Protein AF-A0A382UPD3-F1 (afdb_monomer_lite)

Foldseek 3Di:
DVVVVVVCVVPDDCVPDVLVLVVVLVVLVVCCVDDDDPVVLLVSLQSSLVSCVLVLVLVSSLVSLVVSLVCCVVVVPDDDVVVVLVSLQSNLSSLVSVQLVPQPDPNVQLDPPQALDPRPDRGPSLVSSLVSLVVNCVVVVPPLSSLVSNQSSCSSRSNPPPPRDPSSGDDVVVVDDPDPPDDDDDCCVVVVNPDDDSDDDDDWDPPPPPPHID

Sequence (214 aa):
MATYLAGIARTADPVENVYMNRARARGISSLLERKLAPQQEMQLRVKIATELLQGGMAQEAIAHLEYVIAEIKRQKVPVKESYFRNLRDLLGIAYLRVGGENSGVPPHDWVFPMGPGEATSLPAGPRKAIELYESNLKGAPDELATRWLLNIAYMALGEYPDKVPAVWRIPPTAFASEYAVGRFVDVAAAAGVDAVGHAGGSVVDDFDGDGLLD

pLDDT: mean 89.06, std 9.82, range [54.06, 98.62]

Radius of gyration: 20.58 Å; chains: 1; bounding box: 39×53×61 Å

Structure (mmCIF, N/CA/C/O backbone):
data_AF-A0A382UPD3-F1
#
_entry.id   AF-A0A382UPD3-F1
#
loop_
_atom_site.group_PDB
_atom_site.id
_atom_site.type_symbol
_atom_site.label_atom_id
_atom_site.label_alt_id
_atom_site.label_comp_id
_atom_site.label_asym_id
_atom_site.label_entity_id
_atom_site.label_seq_id
_atom_site.pdbx_PDB_ins_code
_atom_site.Cartn_x
_atom_site.Cartn_y
_atom_site.Cartn_z
_atom_site.occupancy
_atom_site.B_iso_or_equiv
_atom_site.auth_seq_id
_atom_site.auth_comp_id
_atom_site.auth_asym_id
_atom_site.auth_atom_id
_atom_site.pdbx_PDB_model_num
ATOM 1 N N . MET A 1 1 ? 2.151 30.031 -17.228 1.00 68.44 1 MET A N 1
ATOM 2 C CA . MET A 1 1 ? 1.496 28.848 -16.625 1.00 68.44 1 MET A CA 1
ATOM 3 C C . MET A 1 1 ? 2.039 28.529 -15.227 1.00 68.44 1 MET A C 1
ATOM 5 O O . MET A 1 1 ? 1.270 28.599 -14.279 1.00 68.44 1 MET A O 1
ATOM 9 N N . ALA A 1 2 ? 3.343 28.269 -15.052 1.00 74.06 2 ALA A N 1
ATOM 10 C CA . ALA A 1 2 ? 3.927 27.871 -13.758 1.00 74.06 2 ALA A CA 1
ATOM 11 C C . ALA A 1 2 ? 3.607 28.815 -12.574 1.00 74.06 2 ALA A C 1
ATOM 13 O O . ALA A 1 2 ? 3.170 28.359 -11.522 1.00 74.06 2 ALA A O 1
ATOM 14 N N . THR A 1 3 ? 3.730 30.136 -12.748 1.00 83.00 3 THR A N 1
ATOM 15 C CA . THR A 1 3 ? 3.410 31.126 -11.697 1.00 83.00 3 THR A CA 1
ATOM 16 C C . THR A 1 3 ? 1.937 31.109 -11.281 1.00 83.00 3 THR A C 1
ATOM 18 O O . THR A 1 3 ? 1.627 31.299 -10.107 1.00 83.00 3 THR A O 1
ATOM 21 N N . TYR A 1 4 ? 1.030 30.860 -12.230 1.00 81.44 4 TYR A N 1
ATOM 22 C CA . TYR A 1 4 ? -0.407 30.757 -11.970 1.00 81.44 4 TYR A CA 1
ATOM 23 C C . TYR A 1 4 ? -0.726 29.497 -11.156 1.00 81.44 4 TYR A C 1
ATOM 25 O O . TYR A 1 4 ? -1.374 29.589 -10.116 1.00 81.44 4 TYR A O 1
ATOM 33 N N . LEU A 1 5 ? -0.179 28.346 -11.564 1.00 79.44 5 LEU A N 1
ATOM 34 C CA . LEU A 1 5 ? -0.330 27.082 -10.838 1.00 79.44 5 LEU A CA 1
ATOM 35 C C . LEU A 1 5 ? 0.269 27.155 -9.426 1.00 79.44 5 LEU A C 1
ATOM 37 O O . LEU A 1 5 ? -0.364 26.721 -8.467 1.00 79.44 5 LEU A O 1
ATOM 41 N N . ALA A 1 6 ? 1.438 27.783 -9.268 1.00 80.44 6 ALA A N 1
ATOM 42 C CA . ALA A 1 6 ? 2.034 28.033 -7.956 1.00 80.44 6 ALA A CA 1
ATOM 43 C C . ALA A 1 6 ? 1.173 28.975 -7.091 1.00 80.44 6 ALA A C 1
ATOM 45 O O . ALA A 1 6 ? 1.126 28.831 -5.870 1.00 80.44 6 ALA A O 1
ATOM 46 N N . GLY A 1 7 ? 0.481 29.936 -7.711 1.00 85.38 7 GLY A N 1
ATOM 47 C CA . GLY A 1 7 ? -0.515 30.780 -7.054 1.00 85.38 7 GLY A CA 1
ATOM 48 C C . GLY A 1 7 ? -1.669 29.961 -6.482 1.00 85.38 7 GLY A C 1
ATOM 49 O O . GLY A 1 7 ? -1.905 30.028 -5.279 1.00 85.38 7 GLY A O 1
ATOM 50 N N . ILE A 1 8 ? -2.308 29.135 -7.319 1.00 84.19 8 ILE A N 1
ATOM 51 C CA . ILE A 1 8 ? -3.402 28.239 -6.911 1.00 84.19 8 ILE A CA 1
ATOM 52 C C . ILE A 1 8 ? -2.953 27.304 -5.786 1.00 84.19 8 ILE A C 1
ATOM 54 O O . ILE A 1 8 ? -3.643 27.179 -4.779 1.00 84.19 8 ILE A O 1
ATOM 58 N N . ALA A 1 9 ? -1.781 26.678 -5.925 1.00 80.94 9 ALA A N 1
ATOM 59 C CA . ALA A 1 9 ? -1.273 25.726 -4.940 1.00 80.94 9 ALA A CA 1
ATOM 60 C C . ALA A 1 9 ? -1.081 26.348 -3.544 1.00 80.94 9 ALA A C 1
ATOM 62 O O . ALA A 1 9 ? -1.268 25.664 -2.541 1.00 80.94 9 ALA A O 1
ATOM 63 N N . ARG A 1 10 ? -0.733 27.641 -3.461 1.00 83.00 10 ARG A N 1
ATOM 64 C CA . ARG A 1 10 ? -0.548 28.350 -2.182 1.00 83.00 10 ARG A CA 1
ATOM 65 C C . ARG A 1 10 ? -1.854 28.743 -1.499 1.00 83.00 10 ARG A C 1
ATOM 67 O O . ARG A 1 10 ? -1.864 28.858 -0.278 1.00 83.00 10 ARG A O 1
ATOM 74 N N . THR A 1 11 ? -2.915 28.995 -2.262 1.00 88.12 11 THR A N 1
ATOM 75 C CA . THR A 1 11 ? -4.201 29.481 -1.732 1.00 88.12 11 THR A CA 1
ATOM 76 C C . THR A 1 11 ? -5.272 28.398 -1.654 1.00 88.12 11 THR A C 1
ATOM 78 O O . THR A 1 11 ? -6.387 28.690 -1.237 1.00 88.12 11 THR A O 1
ATOM 81 N N . ALA A 1 12 ? -4.967 27.174 -2.086 1.00 88.56 12 ALA A N 1
ATOM 82 C CA . ALA A 1 12 ? -5.906 26.065 -2.051 1.00 88.56 12 ALA A CA 1
ATOM 83 C C . ALA A 1 12 ? -6.296 25.703 -0.606 1.00 88.56 12 ALA A C 1
ATOM 85 O O . ALA A 1 12 ? -5.442 25.611 0.280 1.00 88.56 12 ALA A O 1
ATOM 86 N N . ASP A 1 13 ? -7.591 25.475 -0.389 1.00 89.06 13 ASP A N 1
ATOM 87 C CA . ASP A 1 13 ? -8.131 25.028 0.892 1.00 89.06 13 ASP A CA 1
ATOM 88 C C . ASP A 1 13 ? -8.062 23.492 0.973 1.00 89.06 13 ASP A C 1
ATOM 90 O O . ASP A 1 13 ? -8.642 22.819 0.119 1.00 89.06 13 ASP A O 1
ATOM 94 N N . PRO A 1 14 ? -7.396 22.894 1.977 1.00 87.88 14 PRO A N 1
ATOM 95 C CA . PRO A 1 14 ? -7.361 21.441 2.143 1.00 87.88 14 PRO A CA 1
ATOM 96 C C . PRO A 1 14 ? -8.728 20.804 2.436 1.00 87.88 14 PRO A C 1
ATOM 98 O O . PRO A 1 14 ? -8.867 19.586 2.293 1.00 87.88 14 PRO A O 1
ATOM 101 N N . VAL A 1 15 ? -9.733 21.575 2.857 1.00 87.25 15 VAL A N 1
ATOM 102 C CA . VAL A 1 15 ? -11.111 21.092 3.017 1.00 87.25 15 VAL A CA 1
ATOM 103 C C . VAL A 1 15 ? -11.738 20.806 1.653 1.00 87.25 15 VAL A C 1
ATOM 105 O O . VAL A 1 15 ? -12.337 19.744 1.482 1.00 87.25 15 VAL A O 1
ATOM 108 N N . GLU A 1 16 ? -11.553 21.707 0.687 1.00 88.88 16 GLU A N 1
ATOM 109 C CA . GLU A 1 16 ? -12.091 21.579 -0.673 1.00 88.88 16 GLU A CA 1
ATOM 110 C C . GLU A 1 16 ? -11.190 20.722 -1.575 1.00 88.88 16 GLU A C 1
ATOM 112 O O . GLU A 1 16 ? -11.668 19.888 -2.345 1.00 88.88 16 GLU A O 1
ATOM 117 N N . ASN A 1 17 ? -9.871 20.887 -1.462 1.00 88.31 17 ASN A N 1
ATOM 118 C CA . ASN A 1 17 ? -8.891 20.193 -2.284 1.00 88.31 17 ASN A CA 1
ATOM 119 C C . ASN A 1 17 ? -8.466 18.862 -1.649 1.00 88.31 17 ASN A C 1
ATOM 121 O O . ASN A 1 17 ? -7.586 18.796 -0.785 1.00 88.31 17 ASN A O 1
ATOM 125 N N . VAL A 1 18 ? -9.055 17.777 -2.152 1.00 88.00 18 VAL A N 1
ATOM 126 C CA . VAL A 1 18 ? -8.803 16.398 -1.703 1.00 88.00 18 VAL A CA 1
ATOM 127 C C . VAL A 1 18 ? -7.367 15.911 -1.923 1.00 88.00 18 VAL A C 1
ATOM 129 O O . VAL A 1 18 ? -6.968 14.939 -1.293 1.00 88.00 18 VAL A O 1
ATOM 132 N N . TYR A 1 19 ? -6.575 16.589 -2.759 1.00 87.62 19 TYR A N 1
ATOM 133 C CA . TYR A 1 19 ? -5.181 16.225 -3.039 1.00 87.62 19 TYR A CA 1
ATOM 134 C C . TYR A 1 19 ? -4.178 16.898 -2.094 1.00 87.62 19 TYR A C 1
ATOM 136 O O . TYR A 1 19 ? -2.980 16.626 -2.144 1.00 87.62 19 TYR A O 1
ATOM 144 N N . MET A 1 20 ? -4.633 17.761 -1.179 1.00 91.06 20 MET A N 1
ATOM 145 C CA . MET A 1 20 ? -3.776 18.345 -0.138 1.00 91.06 20 MET A CA 1
ATOM 146 C C . MET A 1 20 ? -3.582 17.384 1.043 1.00 91.06 20 MET A C 1
ATOM 148 O O . MET A 1 20 ? -3.673 17.782 2.207 1.00 91.06 20 MET A O 1
ATOM 152 N N . ASN A 1 21 ? -3.299 16.110 0.760 1.00 94.25 21 ASN A N 1
ATOM 153 C CA . ASN A 1 21 ? -3.373 15.008 1.722 1.00 94.25 21 ASN A CA 1
ATOM 154 C C . ASN A 1 21 ? -2.517 15.227 2.979 1.00 94.25 21 ASN A C 1
ATOM 156 O O . ASN A 1 21 ? -2.972 14.987 4.093 1.00 94.25 21 ASN A O 1
ATOM 160 N N . ARG A 1 22 ? -1.312 15.801 2.847 1.00 93.69 22 ARG A N 1
ATOM 161 C CA . ARG A 1 22 ? -0.461 16.145 4.006 1.00 93.69 22 ARG A CA 1
ATOM 162 C C . ARG A 1 22 ? -1.075 17.224 4.904 1.00 93.69 22 ARG A C 1
ATOM 164 O O . ARG A 1 22 ? -0.941 17.179 6.125 1.00 93.69 22 ARG A O 1
ATOM 171 N N . ALA A 1 23 ? -1.720 18.235 4.322 1.00 93.75 23 ALA A N 1
ATOM 172 C CA . ALA A 1 23 ? -2.399 19.278 5.090 1.00 93.75 23 ALA A CA 1
ATOM 173 C C . ALA A 1 23 ? -3.688 18.738 5.726 1.00 93.75 23 ALA A C 1
ATOM 175 O O . ALA A 1 23 ? -3.948 19.003 6.899 1.00 93.75 23 ALA A O 1
ATOM 176 N N . ARG A 1 24 ? -4.431 17.908 4.988 1.00 95.69 24 ARG A N 1
ATOM 177 C CA . ARG A 1 24 ? -5.626 17.206 5.467 1.00 95.69 24 ARG A CA 1
ATOM 178 C C . ARG A 1 24 ? -5.312 16.279 6.633 1.00 95.69 24 ARG A C 1
ATOM 180 O O . ARG A 1 24 ? -5.961 16.388 7.668 1.00 95.69 24 ARG A O 1
ATOM 187 N N . ALA A 1 25 ? -4.274 15.451 6.520 1.00 96.94 25 ALA A N 1
ATOM 188 C CA . ALA A 1 25 ? -3.796 14.595 7.601 1.00 96.94 25 ALA A CA 1
ATOM 189 C C . ALA A 1 25 ? -3.491 15.411 8.865 1.00 96.94 25 ALA A C 1
ATOM 191 O O . ALA A 1 25 ? -4.003 15.082 9.929 1.00 96.94 25 ALA A O 1
ATOM 192 N N . ARG A 1 26 ? -2.748 16.525 8.753 1.00 95.69 26 ARG A N 1
ATOM 193 C CA . ARG A 1 26 ? -2.473 17.424 9.893 1.00 95.69 26 ARG A CA 1
ATOM 194 C C . ARG A 1 26 ? -3.752 17.994 10.513 1.00 95.69 26 ARG A C 1
ATOM 196 O O . ARG A 1 26 ? -3.915 17.939 11.730 1.00 95.69 26 ARG A O 1
ATOM 203 N N . GLY A 1 27 ? -4.666 18.506 9.688 1.00 94.94 27 GLY A N 1
ATOM 204 C CA . GLY A 1 27 ? -5.940 19.059 10.150 1.00 94.94 27 GLY A CA 1
ATOM 205 C C . GLY A 1 27 ? -6.803 18.022 10.874 1.00 94.94 27 GLY A C 1
ATOM 206 O O . GLY A 1 27 ? -7.279 18.277 11.977 1.00 94.94 27 GLY A O 1
ATOM 207 N N . ILE A 1 28 ? -6.949 16.826 10.301 1.00 95.62 28 ILE A N 1
ATOM 208 C CA . ILE A 1 28 ? -7.714 15.723 10.897 1.00 95.62 28 ILE A CA 1
ATOM 209 C C . ILE A 1 28 ? -7.035 15.221 12.183 1.00 95.62 28 ILE A C 1
ATOM 211 O O . ILE A 1 28 ? -7.728 14.967 13.166 1.00 95.62 28 ILE A O 1
ATOM 215 N N . SER A 1 29 ? -5.700 15.142 12.222 1.00 96.88 29 SER A N 1
ATOM 216 C CA . SER A 1 29 ? -4.941 14.746 13.418 1.00 96.88 29 SER A CA 1
ATOM 217 C C . SER A 1 29 ? -5.168 15.673 14.610 1.00 96.88 29 SER A C 1
ATOM 219 O O . SER A 1 29 ? -5.246 15.175 15.729 1.00 96.88 29 SER A O 1
ATOM 221 N N . SER A 1 30 ? -5.375 16.980 14.399 1.00 95.94 30 SER A N 1
ATOM 222 C CA . SER A 1 30 ? -5.712 17.917 15.491 1.00 95.94 30 SER A CA 1
ATOM 223 C C . SER A 1 30 ? -6.989 17.528 16.253 1.00 95.94 30 SER A C 1
ATOM 225 O O . SER A 1 30 ? -7.156 17.847 17.428 1.00 95.94 30 SER A O 1
ATOM 227 N N . LEU A 1 31 ? -7.900 16.782 15.617 1.00 95.75 31 LEU A N 1
ATOM 228 C CA . LEU A 1 31 ? -9.136 16.338 16.256 1.00 95.75 31 LEU A CA 1
ATOM 229 C C . LEU A 1 31 ? -8.889 15.244 17.308 1.00 95.75 31 LEU A C 1
ATOM 231 O O . LEU A 1 31 ? -9.754 15.045 18.162 1.00 95.75 31 LEU A O 1
ATOM 235 N N . LEU A 1 32 ? -7.726 14.576 17.285 1.00 95.31 32 LEU A N 1
ATOM 236 C CA . LEU A 1 32 ? -7.319 13.598 18.302 1.00 95.31 32 LEU A CA 1
ATOM 237 C C . LEU A 1 32 ? -7.006 14.238 19.664 1.00 95.31 32 LEU A C 1
ATOM 239 O O . LEU A 1 32 ? -6.992 13.531 20.664 1.00 95.31 32 LEU A O 1
ATOM 243 N N . GLU A 1 33 ? -6.792 15.557 19.731 1.00 93.94 33 GLU A N 1
ATOM 244 C CA . GLU A 1 33 ? -6.584 16.282 20.998 1.00 93.94 33 GLU A CA 1
ATOM 245 C C . GLU A 1 33 ? -7.876 16.406 21.823 1.00 93.94 33 GLU A C 1
ATOM 247 O O . GLU A 1 33 ? -7.857 16.724 23.013 1.00 93.94 33 GLU A O 1
ATOM 252 N N . ARG A 1 34 ? -9.028 16.157 21.194 1.00 94.31 34 ARG A N 1
ATOM 253 C CA . ARG A 1 34 ? -10.337 16.200 21.846 1.00 94.31 34 ARG A CA 1
ATOM 254 C C . ARG A 1 34 ? -10.604 14.890 22.580 1.00 94.31 34 ARG A C 1
ATOM 256 O O . ARG A 1 34 ? -10.132 13.824 22.198 1.00 94.31 34 ARG A O 1
ATOM 263 N N . LYS A 1 35 ? -11.468 14.939 23.594 1.00 93.88 35 LYS A N 1
ATOM 264 C CA . LYS A 1 35 ? -11.994 13.722 24.221 1.00 93.88 35 LYS A CA 1
ATOM 265 C C . LYS A 1 35 ? -12.950 13.019 23.252 1.00 93.88 35 LYS A C 1
ATOM 267 O O . LYS A 1 35 ? -14.077 13.472 23.064 1.00 93.88 35 LYS A O 1
ATOM 272 N N . LEU A 1 36 ? -12.496 11.923 22.649 1.00 94.19 36 LEU A N 1
ATOM 273 C CA . LEU A 1 36 ? -13.263 11.110 21.704 1.00 94.19 36 LEU A CA 1
ATOM 274 C C . LEU A 1 36 ? -13.728 9.804 22.352 1.00 94.19 36 LEU A C 1
ATOM 276 O O . LEU A 1 36 ? -13.070 9.265 23.244 1.00 94.19 36 LEU A O 1
ATOM 280 N N . ALA A 1 37 ? -14.856 9.265 21.884 1.00 93.31 37 ALA A N 1
ATOM 281 C CA . ALA A 1 37 ? -15.181 7.871 22.166 1.00 93.31 37 ALA A CA 1
ATOM 282 C C . ALA A 1 37 ? -14.186 6.947 21.428 1.00 93.31 37 ALA A C 1
ATOM 284 O O . ALA A 1 37 ? -13.791 7.279 20.305 1.00 93.31 37 ALA A O 1
ATOM 285 N N . PRO A 1 38 ? -13.825 5.768 21.975 1.00 90.19 38 PRO A N 1
ATOM 286 C CA . PRO A 1 38 ? -12.828 4.881 21.362 1.00 90.19 38 PRO A CA 1
ATOM 287 C C . PRO A 1 38 ? -13.112 4.537 19.892 1.00 90.19 38 PRO A C 1
ATOM 289 O O . PRO A 1 38 ? -12.213 4.515 19.055 1.00 90.19 38 PRO A O 1
ATOM 292 N N . GLN A 1 39 ? -14.381 4.319 19.539 1.00 90.25 39 GLN A N 1
ATOM 293 C CA . GLN A 1 39 ? -14.793 4.028 18.165 1.00 90.25 39 GLN A CA 1
ATOM 294 C C . GLN A 1 39 ? -14.572 5.221 17.228 1.00 90.25 39 GLN A C 1
ATOM 296 O O . GLN A 1 39 ? -14.147 5.031 16.089 1.00 90.25 39 GLN A O 1
ATOM 301 N N . GLN A 1 40 ? -14.826 6.444 17.703 1.00 94.31 40 GLN A N 1
ATOM 302 C CA . GLN A 1 40 ? -14.595 7.666 16.930 1.00 94.31 40 GLN A CA 1
ATOM 303 C C . GLN A 1 40 ? -13.100 7.907 16.724 1.00 94.31 40 GLN A C 1
ATOM 305 O O . GLN A 1 40 ? -12.693 8.254 15.619 1.00 94.31 40 GLN A O 1
ATOM 310 N N . GLU A 1 41 ? -12.283 7.672 17.755 1.00 95.56 41 GLU A N 1
ATOM 311 C CA . GLU A 1 41 ? -10.828 7.760 17.644 1.00 95.56 41 GLU A CA 1
ATOM 312 C C . GLU A 1 41 ? -10.298 6.781 16.590 1.00 95.56 41 GLU A C 1
ATOM 314 O O . GLU A 1 41 ? -9.559 7.181 15.692 1.00 95.56 41 GLU A O 1
ATOM 319 N N . MET A 1 42 ? -10.721 5.513 16.637 1.00 94.94 42 MET A N 1
ATOM 320 C CA . MET A 1 42 ? -10.294 4.518 15.651 1.00 94.94 42 MET A CA 1
ATOM 321 C C . MET A 1 42 ? -10.700 4.906 14.225 1.00 94.94 42 MET A C 1
ATOM 323 O O . MET A 1 42 ? -9.873 4.847 13.318 1.00 94.94 42 MET A O 1
ATOM 327 N N . GLN A 1 43 ? -11.943 5.350 14.015 1.00 94.75 43 GLN A N 1
ATOM 328 C CA . GLN A 1 43 ? -12.401 5.818 12.701 1.00 94.75 43 GLN A CA 1
ATOM 329 C C . GLN A 1 43 ? -11.576 7.006 12.199 1.00 94.75 43 GLN A C 1
ATOM 331 O O . GLN A 1 43 ? -11.218 7.064 11.022 1.00 94.75 43 GLN A O 1
ATOM 336 N N . LEU A 1 44 ? -11.259 7.948 13.087 1.00 97.56 44 LEU A N 1
ATOM 337 C CA . LEU A 1 44 ? -10.455 9.113 12.756 1.00 97.56 44 LEU A CA 1
ATOM 338 C C . LEU A 1 44 ? -9.022 8.717 12.388 1.00 97.56 44 LEU A C 1
ATOM 340 O O . LEU A 1 44 ? -8.497 9.195 11.387 1.00 97.56 44 LEU A O 1
ATOM 344 N N . ARG A 1 45 ? -8.415 7.788 13.133 1.00 98.25 45 ARG A N 1
ATOM 345 C CA . ARG A 1 45 ? -7.070 7.269 12.850 1.00 98.25 45 ARG A CA 1
ATOM 346 C C . ARG A 1 45 ? -6.982 6.557 11.502 1.00 98.25 45 ARG A C 1
ATOM 348 O O . ARG A 1 45 ? -5.987 6.740 10.812 1.00 98.25 45 ARG A O 1
ATOM 355 N N . VAL A 1 46 ? -8.013 5.820 11.081 1.00 98.06 46 VAL A N 1
ATOM 356 C CA . VAL A 1 46 ? -8.052 5.224 9.729 1.00 98.06 46 VAL A CA 1
ATOM 357 C C . VAL A 1 46 ? -8.108 6.304 8.643 1.00 98.06 46 VAL A C 1
ATOM 359 O O . VAL A 1 46 ? -7.413 6.194 7.631 1.00 98.06 46 VAL A O 1
ATOM 362 N N . LYS A 1 47 ? -8.877 7.384 8.855 1.00 97.50 47 LYS A N 1
ATOM 363 C CA . LYS A 1 47 ? -8.897 8.533 7.930 1.00 97.50 47 LYS A CA 1
ATOM 364 C C . LYS A 1 47 ? -7.532 9.213 7.852 1.00 97.50 47 LYS A C 1
ATOM 366 O O . LYS A 1 47 ? -7.044 9.451 6.754 1.00 97.50 47 LYS A O 1
ATOM 371 N N . ILE A 1 48 ? -6.899 9.460 9.000 1.00 98.44 48 ILE A N 1
ATOM 372 C CA . ILE A 1 48 ? -5.548 10.031 9.076 1.00 98.44 48 ILE A CA 1
ATOM 373 C C . ILE A 1 48 ? -4.558 9.144 8.321 1.00 98.44 48 ILE A C 1
ATOM 375 O O . ILE A 1 48 ? -3.844 9.645 7.464 1.00 98.44 48 ILE A O 1
ATOM 379 N N . ALA A 1 49 ? -4.559 7.832 8.569 1.00 98.44 49 ALA A N 1
ATOM 380 C CA . ALA A 1 49 ? -3.677 6.895 7.877 1.00 98.44 49 ALA A CA 1
ATOM 381 C C . ALA A 1 49 ? -3.864 6.915 6.354 1.00 98.44 49 ALA A C 1
ATOM 383 O O . ALA A 1 49 ? -2.886 6.862 5.616 1.00 98.44 49 ALA A O 1
ATOM 384 N N . THR A 1 50 ? -5.108 7.025 5.883 1.00 97.44 50 THR A N 1
ATOM 385 C CA . THR A 1 50 ? -5.414 7.089 4.446 1.00 97.44 50 THR A CA 1
ATOM 386 C C . THR A 1 50 ? -4.833 8.355 3.813 1.00 97.44 50 THR A C 1
ATOM 388 O O . THR A 1 50 ? -4.157 8.276 2.791 1.00 97.44 50 THR A O 1
ATOM 391 N N . GLU A 1 51 ? -5.037 9.512 4.447 1.00 97.50 51 GLU A N 1
ATOM 392 C CA . GLU A 1 51 ? -4.493 10.796 3.987 1.00 97.50 51 GLU A CA 1
ATOM 393 C C . GLU A 1 51 ? -2.956 10.816 4.074 1.00 97.50 51 GLU A C 1
ATOM 395 O O . GLU A 1 51 ? -2.280 11.290 3.167 1.00 97.50 51 GLU A O 1
ATOM 400 N N . LEU A 1 52 ? -2.369 10.243 5.127 1.00 97.56 52 LEU A N 1
ATOM 401 C CA . LEU A 1 52 ? -0.917 10.097 5.247 1.00 97.56 52 LEU A CA 1
ATOM 402 C C . LEU A 1 52 ? -0.351 9.242 4.111 1.00 97.56 52 LEU A C 1
ATOM 404 O O . LEU A 1 52 ? 0.595 9.663 3.450 1.00 97.56 52 LEU A O 1
ATOM 408 N N . LEU A 1 53 ? -0.960 8.089 3.828 1.00 95.25 53 LEU A N 1
ATOM 409 C CA . LEU A 1 53 ? -0.513 7.200 2.760 1.00 95.25 53 LEU A CA 1
ATOM 410 C C . LEU A 1 53 ? -0.609 7.872 1.383 1.00 95.25 53 LEU A C 1
ATOM 412 O O . LEU A 1 53 ? 0.337 7.804 0.601 1.00 95.25 53 LEU A O 1
ATOM 416 N N . GLN A 1 54 ? -1.712 8.572 1.106 1.00 92.88 54 GLN A N 1
ATOM 417 C CA . GLN A 1 54 ? -1.885 9.356 -0.124 1.00 92.88 54 GLN A CA 1
ATOM 418 C C . GLN A 1 54 ? -0.895 10.529 -0.211 1.00 92.88 54 GLN A C 1
ATOM 420 O O . GLN A 1 54 ? -0.449 10.885 -1.296 1.00 92.88 54 GLN A O 1
ATOM 425 N N . GLY A 1 55 ? -0.490 11.092 0.931 1.00 93.19 55 GLY A N 1
ATOM 426 C CA . GLY A 1 55 ? 0.545 12.121 1.034 1.00 93.19 55 GLY A CA 1
ATOM 427 C C . GLY A 1 55 ? 1.989 11.600 1.044 1.00 93.19 55 GLY A C 1
ATOM 428 O O . GLY A 1 55 ? 2.907 12.402 1.253 1.00 93.19 55 GLY A O 1
ATOM 429 N N . GLY A 1 56 ? 2.212 10.294 0.865 1.00 91.44 56 GLY A N 1
ATOM 430 C CA . GLY A 1 56 ? 3.544 9.678 0.893 1.00 91.44 56 GLY A CA 1
ATOM 431 C C . GLY A 1 56 ? 4.199 9.645 2.279 1.00 91.44 56 GLY A C 1
ATOM 432 O O . GLY A 1 56 ? 5.416 9.670 2.372 1.00 91.44 56 GLY A O 1
ATOM 433 N N . MET A 1 57 ? 3.406 9.653 3.352 1.00 95.31 57 MET A N 1
ATOM 434 C CA . MET A 1 57 ? 3.840 9.538 4.755 1.00 95.31 57 MET A CA 1
ATOM 435 C C . MET A 1 57 ? 3.522 8.120 5.255 1.00 95.31 57 MET A C 1
ATOM 437 O O . MET A 1 57 ? 2.674 7.905 6.127 1.00 95.31 57 MET A O 1
ATOM 441 N N . ALA A 1 58 ? 4.097 7.118 4.582 1.00 95.38 58 ALA A N 1
ATOM 442 C CA . ALA A 1 58 ? 3.708 5.721 4.761 1.00 95.38 58 ALA A CA 1
ATOM 443 C C . ALA A 1 58 ? 4.099 5.171 6.143 1.00 95.38 58 ALA A C 1
ATOM 445 O O . ALA A 1 58 ? 3.332 4.410 6.736 1.00 95.38 58 ALA A O 1
ATOM 446 N N . GLN A 1 59 ? 5.241 5.598 6.689 1.00 96.31 59 GLN A N 1
ATOM 447 C CA . GLN A 1 59 ? 5.703 5.182 8.015 1.00 96.31 59 GLN A CA 1
ATOM 448 C C . GLN A 1 59 ? 4.738 5.633 9.123 1.00 96.31 59 GLN A C 1
ATOM 450 O O . GLN A 1 59 ? 4.396 4.861 10.019 1.00 96.31 59 GLN A O 1
ATOM 455 N N . GLU A 1 60 ? 4.244 6.865 9.049 1.00 98.00 60 GLU A N 1
ATOM 456 C CA . GLU A 1 60 ? 3.258 7.400 9.982 1.00 98.00 60 GLU A CA 1
ATOM 457 C C . GLU A 1 60 ? 1.897 6.714 9.805 1.00 98.00 60 GLU A C 1
ATOM 459 O O . GLU A 1 60 ? 1.218 6.414 10.791 1.00 98.00 60 GLU A O 1
ATOM 464 N N . ALA A 1 61 ? 1.506 6.402 8.564 1.00 98.38 61 ALA A N 1
ATOM 465 C CA . ALA A 1 61 ? 0.278 5.659 8.286 1.00 98.38 61 ALA A CA 1
ATOM 466 C C . ALA A 1 61 ? 0.277 4.266 8.947 1.00 98.38 61 ALA A C 1
ATOM 468 O O . ALA A 1 61 ? -0.746 3.872 9.517 1.00 98.38 61 ALA A O 1
ATOM 469 N N . ILE A 1 62 ? 1.416 3.554 8.941 1.00 98.56 62 ILE A N 1
ATOM 470 C CA . ILE A 1 62 ? 1.583 2.258 9.627 1.00 98.56 62 ILE A CA 1
ATOM 471 C C . ILE A 1 62 ? 1.225 2.387 11.109 1.00 98.56 62 ILE A C 1
ATOM 473 O O . ILE A 1 62 ? 0.388 1.628 11.596 1.00 98.56 62 ILE A O 1
ATOM 477 N N . ALA A 1 63 ? 1.782 3.382 11.808 1.00 98.38 63 ALA A N 1
ATOM 478 C CA . ALA A 1 63 ? 1.557 3.559 13.243 1.00 98.38 63 ALA A CA 1
ATOM 479 C C . ALA A 1 63 ? 0.065 3.737 13.587 1.00 98.38 63 ALA A C 1
ATOM 481 O O . ALA A 1 63 ? -0.437 3.171 14.561 1.00 98.38 63 ALA A O 1
ATOM 482 N N . HIS A 1 64 ? -0.677 4.487 12.765 1.00 98.56 64 HIS A N 1
ATOM 483 C CA . HIS A 1 64 ? -2.119 4.659 12.944 1.00 98.56 64 HIS A CA 1
ATOM 484 C C . HIS A 1 64 ? -2.912 3.370 12.678 1.00 98.56 64 HIS A C 1
ATOM 486 O O . HIS A 1 64 ? -3.845 3.067 13.426 1.00 98.56 64 HIS A O 1
ATOM 492 N N . LEU A 1 65 ? -2.561 2.608 11.639 1.00 98.62 65 LEU A N 1
ATOM 493 C CA . LEU A 1 65 ? -3.257 1.367 11.278 1.00 98.62 65 LEU A CA 1
ATOM 494 C C . LEU A 1 65 ? -2.988 0.240 12.278 1.00 98.62 65 LEU A C 1
ATOM 496 O O . LEU A 1 65 ? -3.926 -0.444 12.692 1.00 98.62 65 LEU A O 1
ATOM 500 N N . GLU A 1 66 ? -1.739 0.081 12.716 1.00 98.38 66 GLU A N 1
ATOM 501 C CA . GLU A 1 66 ? -1.360 -0.880 13.754 1.00 98.38 66 GLU A CA 1
ATOM 502 C C . GLU A 1 66 ? -2.093 -0.597 15.064 1.00 98.38 66 GLU A C 1
ATOM 504 O O . GLU A 1 66 ? -2.658 -1.520 15.656 1.00 98.38 66 GLU A O 1
ATOM 509 N N . TYR A 1 67 ? -2.163 0.676 15.472 1.00 97.88 67 TYR A N 1
ATOM 510 C CA . TYR A 1 67 ? -2.933 1.089 16.642 1.00 97.88 67 TYR A CA 1
ATOM 511 C C . TYR A 1 67 ? -4.398 0.655 16.527 1.00 97.88 67 TYR A C 1
ATOM 513 O O . TYR A 1 67 ? -4.928 0.015 17.433 1.00 97.88 67 TYR A O 1
ATOM 521 N N . VAL A 1 68 ? -5.060 0.953 15.404 1.00 98.19 68 VAL A N 1
ATOM 522 C CA . VAL A 1 68 ? -6.479 0.610 15.215 1.00 98.19 68 VAL A CA 1
ATOM 523 C C . VAL A 1 68 ? -6.688 -0.903 15.258 1.00 98.19 68 VAL A C 1
ATOM 525 O O . VAL A 1 68 ? -7.586 -1.380 15.950 1.00 98.19 68 VAL A O 1
ATOM 528 N N . ILE A 1 69 ? -5.850 -1.680 14.567 1.00 97.19 69 ILE A N 1
ATOM 529 C CA . ILE A 1 69 ? -5.940 -3.146 14.571 1.00 97.19 69 ILE A CA 1
ATOM 530 C C . ILE A 1 69 ? -5.724 -3.706 15.986 1.00 97.19 69 ILE A C 1
ATOM 532 O O . ILE A 1 69 ? -6.441 -4.626 16.395 1.00 97.19 69 ILE A O 1
ATOM 536 N N . ALA A 1 70 ? -4.760 -3.167 16.736 1.00 96.88 70 ALA A N 1
ATOM 537 C CA . ALA A 1 70 ? -4.488 -3.571 18.112 1.00 96.88 70 ALA A CA 1
ATOM 538 C C . ALA A 1 70 ? -5.667 -3.251 19.041 1.00 96.88 70 ALA A C 1
ATOM 540 O O . ALA A 1 70 ? -6.080 -4.110 19.820 1.00 96.88 70 ALA A O 1
ATOM 541 N N . GLU A 1 71 ? -6.265 -2.067 18.915 1.00 95.94 71 GLU A N 1
ATOM 542 C CA . GLU A 1 71 ? -7.393 -1.642 19.744 1.00 95.94 71 GLU A CA 1
ATOM 543 C C . GLU A 1 71 ? -8.662 -2.450 19.485 1.00 95.94 71 GLU A C 1
ATOM 545 O O . GLU A 1 71 ? -9.310 -2.880 20.442 1.00 95.94 71 GLU A O 1
ATOM 550 N N . ILE A 1 72 ? -8.983 -2.748 18.221 1.00 95.06 72 ILE A N 1
ATOM 551 C CA . ILE A 1 72 ? -10.125 -3.614 17.895 1.00 95.06 72 ILE A CA 1
ATOM 552 C C . ILE A 1 72 ? -9.952 -4.985 18.566 1.00 95.06 72 ILE A C 1
ATOM 554 O O . ILE A 1 72 ? -10.900 -5.497 19.166 1.00 95.06 72 ILE A O 1
ATOM 558 N N . LYS A 1 73 ? -8.742 -5.565 18.520 1.00 94.75 73 LYS A N 1
ATOM 559 C CA . LYS A 1 73 ? -8.433 -6.848 19.175 1.00 94.75 73 LYS A CA 1
ATOM 560 C C . LYS A 1 73 ? -8.510 -6.748 20.700 1.00 94.75 73 LYS A C 1
ATOM 562 O O . LYS A 1 73 ? -9.154 -7.585 21.329 1.00 94.75 73 LYS A O 1
ATOM 567 N N . ARG A 1 74 ? -7.880 -5.728 21.293 1.00 95.44 74 ARG A N 1
ATOM 568 C CA . ARG A 1 74 ? -7.812 -5.508 22.747 1.00 95.44 74 ARG A CA 1
ATOM 569 C C . ARG A 1 74 ? -9.198 -5.334 23.357 1.00 95.44 74 ARG A C 1
ATOM 571 O O . ARG A 1 74 ? -9.514 -5.960 24.364 1.00 95.44 74 ARG A O 1
ATOM 578 N N . GLN A 1 75 ? -10.024 -4.504 22.729 1.00 93.00 75 GLN A N 1
ATOM 579 C CA . GLN A 1 75 ? -11.370 -4.179 23.198 1.00 93.00 75 GLN A CA 1
ATOM 580 C C . GLN A 1 75 ? -12.437 -5.169 22.701 1.00 93.00 75 GLN A C 1
ATOM 582 O O . GLN A 1 75 ? -13.599 -5.042 23.078 1.00 93.00 75 GLN A O 1
ATOM 587 N N . LYS A 1 76 ? -12.063 -6.153 21.866 1.00 93.25 76 LYS A N 1
ATOM 588 C CA . LYS A 1 76 ? -12.978 -7.122 21.234 1.00 93.25 76 LYS A CA 1
ATOM 589 C C . LYS A 1 76 ? -14.153 -6.437 20.526 1.00 93.25 76 LYS A C 1
ATOM 591 O O . LYS A 1 76 ? -15.298 -6.876 20.628 1.00 93.25 76 LYS A O 1
ATOM 596 N N . VAL A 1 77 ? -13.870 -5.335 19.831 1.00 89.94 77 VAL A N 1
ATOM 597 C CA . VAL A 1 77 ? -14.903 -4.547 19.150 1.00 89.94 77 VAL A CA 1
ATOM 598 C C . VAL A 1 77 ? -15.485 -5.391 18.014 1.00 89.94 77 VAL A C 1
ATOM 600 O O . VAL A 1 77 ? -14.720 -5.882 17.180 1.00 89.94 77 VAL A O 1
ATOM 603 N N . PRO A 1 78 ? -16.816 -5.576 17.953 1.00 91.75 78 PRO A N 1
ATOM 604 C CA . PRO A 1 78 ? -17.432 -6.370 16.902 1.00 91.75 78 PRO A CA 1
ATOM 605 C C . PRO A 1 78 ? -17.332 -5.614 15.576 1.00 91.75 78 PRO A C 1
ATOM 607 O O . PRO A 1 78 ? -18.047 -4.641 15.339 1.00 91.75 78 PRO A O 1
ATOM 610 N N . VAL A 1 79 ? -16.437 -6.063 14.701 1.00 90.88 79 VAL A N 1
ATOM 611 C CA . VAL A 1 79 ? -16.291 -5.543 13.339 1.00 90.88 79 VAL A CA 1
ATOM 612 C C . VAL A 1 79 ? -16.459 -6.676 12.335 1.00 90.88 79 VAL A C 1
ATOM 614 O O . VAL A 1 79 ? -16.153 -7.833 12.620 1.00 90.88 79 VAL A O 1
ATOM 617 N N . LYS A 1 80 ? -16.962 -6.348 11.143 1.00 93.94 80 LYS A N 1
ATOM 618 C CA . LYS A 1 80 ? -17.063 -7.316 10.045 1.00 93.94 80 LYS A CA 1
ATOM 619 C C . LYS A 1 80 ? -15.660 -7.746 9.616 1.00 93.94 80 LYS A C 1
ATOM 621 O O . LYS A 1 80 ? -14.775 -6.899 9.523 1.00 93.94 80 LYS A O 1
ATO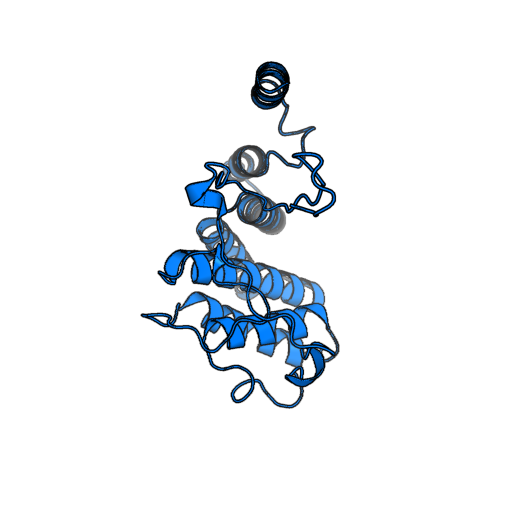M 626 N N . GLU A 1 81 ? -15.474 -9.016 9.257 1.00 92.94 81 GLU A N 1
ATOM 627 C CA . GLU A 1 81 ? -14.167 -9.489 8.770 1.00 92.94 81 GLU A CA 1
ATOM 628 C C . GLU A 1 81 ? -13.710 -8.714 7.526 1.00 92.94 81 GLU A C 1
ATOM 630 O O . GLU A 1 81 ? -12.534 -8.401 7.403 1.00 92.94 81 GLU A O 1
ATOM 635 N N . SER A 1 82 ? -14.631 -8.299 6.649 1.00 93.44 82 SER A N 1
ATOM 636 C CA . SER A 1 82 ? -14.297 -7.448 5.498 1.00 93.44 82 SER A CA 1
ATOM 637 C C . SER A 1 82 ? -13.645 -6.118 5.897 1.00 93.44 82 SER A C 1
ATOM 639 O O . SER A 1 82 ? -12.757 -5.640 5.203 1.00 93.44 82 SER A O 1
ATOM 641 N N . TYR A 1 83 ? -14.032 -5.536 7.035 1.00 94.25 83 TYR A N 1
ATOM 642 C CA . TYR A 1 83 ? -13.398 -4.324 7.550 1.00 94.25 83 TYR A CA 1
ATOM 643 C C . TYR A 1 83 ? -11.970 -4.605 8.034 1.00 94.25 83 TYR A C 1
ATOM 645 O O . TYR A 1 83 ? -11.056 -3.845 7.722 1.00 94.25 83 TYR A O 1
ATOM 653 N N . PHE A 1 84 ? -11.756 -5.722 8.738 1.00 93.50 84 PHE A N 1
ATOM 654 C CA . PHE A 1 84 ? -10.411 -6.157 9.123 1.00 93.50 84 PHE A CA 1
ATOM 655 C C . PHE A 1 84 ? -9.522 -6.419 7.910 1.00 93.50 84 PHE A C 1
ATOM 657 O O . PHE A 1 84 ? -8.366 -5.998 7.919 1.00 93.50 84 PHE A O 1
ATOM 664 N N . ARG A 1 85 ? -10.056 -7.071 6.870 1.00 94.88 85 ARG A N 1
ATOM 665 C CA . ARG A 1 85 ? -9.322 -7.296 5.622 1.00 94.88 85 ARG A CA 1
ATOM 666 C C . ARG A 1 85 ? -8.889 -5.985 4.982 1.00 94.88 85 ARG A C 1
ATOM 668 O O . ARG A 1 85 ? -7.696 -5.823 4.762 1.00 94.88 85 ARG A O 1
ATOM 675 N N . ASN A 1 86 ? -9.796 -5.018 4.840 1.00 95.38 86 ASN A N 1
ATOM 676 C CA . ASN A 1 86 ? -9.461 -3.703 4.289 1.00 95.38 86 ASN A CA 1
ATOM 677 C C . ASN A 1 86 ? -8.365 -2.979 5.091 1.00 95.38 86 ASN A C 1
ATOM 679 O O . ASN A 1 86 ? -7.490 -2.350 4.503 1.00 95.38 86 ASN A O 1
ATOM 683 N N . LEU A 1 87 ? -8.377 -3.073 6.429 1.00 97.50 87 LEU A N 1
ATOM 684 C CA . LEU A 1 87 ? -7.307 -2.503 7.257 1.00 97.50 87 LEU A CA 1
ATOM 685 C C . LEU A 1 87 ? -5.964 -3.203 7.027 1.00 97.50 87 LEU A C 1
ATOM 687 O O . LEU A 1 87 ? -4.937 -2.532 6.953 1.00 97.50 87 LEU A O 1
ATOM 691 N N . ARG A 1 88 ? -5.966 -4.537 6.911 1.00 97.50 88 ARG A N 1
ATOM 692 C CA . ARG A 1 88 ? -4.759 -5.312 6.599 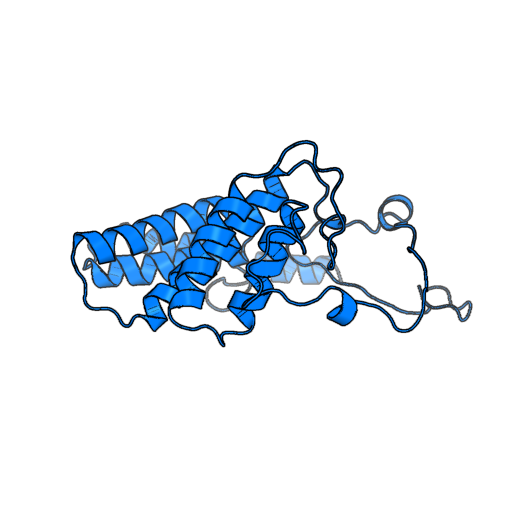1.00 97.50 88 ARG A CA 1
ATOM 693 C C . ARG A 1 88 ? -4.245 -5.010 5.192 1.00 97.50 88 ARG A C 1
ATOM 695 O O . ARG A 1 88 ? -3.037 -4.884 5.039 1.00 97.50 88 ARG A O 1
ATOM 702 N N . ASP A 1 89 ? -5.127 -4.835 4.207 1.00 96.88 89 ASP A N 1
ATOM 703 C CA . ASP A 1 89 ? -4.721 -4.480 2.844 1.00 96.88 89 ASP A CA 1
ATOM 704 C C . ASP A 1 89 ? -4.085 -3.087 2.809 1.00 96.88 89 ASP A C 1
ATOM 706 O O . ASP A 1 89 ? -2.994 -2.912 2.271 1.00 96.88 89 ASP A O 1
ATOM 710 N N . LEU A 1 90 ? -4.711 -2.101 3.462 1.00 97.62 90 LEU A N 1
ATOM 711 C CA . LEU A 1 90 ? -4.172 -0.744 3.552 1.00 97.62 90 LEU A CA 1
ATOM 712 C C . LEU A 1 90 ? -2.820 -0.709 4.284 1.00 97.62 90 LEU A C 1
ATOM 714 O O . LEU A 1 90 ? -1.898 -0.016 3.855 1.00 97.62 90 LEU A O 1
ATOM 718 N N . LEU A 1 91 ? -2.682 -1.488 5.361 1.00 98.62 91 LEU A N 1
ATOM 719 C CA . LEU A 1 91 ? -1.423 -1.635 6.091 1.00 98.62 91 LEU A CA 1
ATOM 720 C C . LEU A 1 91 ? -0.354 -2.336 5.238 1.00 98.62 91 LEU A C 1
ATOM 722 O O . LEU A 1 91 ? 0.803 -1.924 5.249 1.00 98.62 91 LEU A O 1
ATOM 726 N N . GLY A 1 92 ? -0.737 -3.348 4.456 1.00 98.25 92 GLY A N 1
ATOM 727 C CA . GLY A 1 92 ? 0.142 -4.011 3.497 1.00 98.25 92 GLY A CA 1
ATOM 728 C C . GLY A 1 92 ? 0.695 -3.038 2.455 1.00 98.25 92 GLY A C 1
ATOM 729 O O . GLY A 1 92 ? 1.895 -3.055 2.184 1.00 98.25 92 GLY A O 1
ATOM 730 N N . ILE A 1 93 ? -0.136 -2.132 1.928 1.00 96.94 93 ILE A N 1
ATOM 731 C CA . ILE A 1 93 ? 0.308 -1.083 0.997 1.00 96.94 93 ILE A CA 1
ATOM 732 C C . ILE A 1 93 ? 1.308 -0.146 1.683 1.00 96.94 93 ILE A C 1
ATOM 734 O O . ILE A 1 93 ? 2.345 0.172 1.098 1.00 96.94 93 ILE A O 1
ATOM 738 N N . ALA A 1 94 ? 1.032 0.275 2.920 1.00 97.50 94 ALA A N 1
ATOM 739 C CA . ALA A 1 94 ? 1.933 1.147 3.671 1.00 97.50 94 ALA A CA 1
ATOM 740 C C . ALA A 1 94 ? 3.306 0.490 3.909 1.00 97.50 94 ALA A C 1
ATOM 742 O O . ALA A 1 94 ? 4.340 1.121 3.694 1.00 97.50 94 ALA A O 1
ATOM 743 N N . TYR A 1 95 ? 3.333 -0.803 4.242 1.00 97.50 95 TYR A N 1
ATOM 744 C CA . TYR A 1 95 ? 4.582 -1.554 4.364 1.00 97.50 95 TYR A CA 1
ATOM 745 C C . TYR A 1 95 ? 5.325 -1.733 3.036 1.00 97.50 95 TYR A C 1
ATOM 747 O O . TYR A 1 95 ? 6.554 -1.670 3.028 1.00 97.50 95 TYR A O 1
ATOM 755 N N . LEU A 1 96 ? 4.625 -1.942 1.916 1.00 93.56 96 LEU A N 1
ATOM 756 C CA . LEU A 1 96 ? 5.266 -1.989 0.595 1.00 93.56 96 LEU A CA 1
ATOM 757 C C . LEU A 1 96 ? 5.942 -0.658 0.251 1.00 93.56 96 LEU A C 1
ATOM 759 O O . LEU A 1 96 ? 7.074 -0.664 -0.223 1.00 93.56 96 LEU A O 1
ATOM 763 N N . ARG A 1 97 ? 5.280 0.472 0.538 1.00 91.00 97 ARG A N 1
ATOM 764 C CA . ARG A 1 97 ? 5.819 1.825 0.314 1.00 91.00 97 ARG A CA 1
ATOM 765 C C . ARG A 1 97 ? 7.099 2.069 1.112 1.00 91.00 97 ARG A C 1
ATOM 767 O O . ARG A 1 97 ? 8.128 2.365 0.516 1.00 91.00 97 ARG A O 1
ATOM 774 N N . VAL A 1 98 ? 7.054 1.832 2.425 1.00 91.62 98 VAL A N 1
ATOM 775 C CA . VAL A 1 98 ? 8.232 1.920 3.310 1.00 91.62 98 VAL A CA 1
ATOM 776 C C . VAL A 1 98 ? 9.337 0.963 2.861 1.00 91.62 98 VAL A C 1
ATOM 778 O O . VAL A 1 98 ? 10.522 1.270 2.957 1.00 91.62 98 VAL A O 1
ATOM 781 N N . GLY A 1 99 ? 8.958 -0.212 2.357 1.00 89.06 99 GLY A N 1
ATOM 782 C CA . GLY A 1 99 ? 9.880 -1.171 1.770 1.00 89.06 99 GLY A CA 1
ATOM 783 C C . GLY A 1 99 ? 10.655 -0.621 0.582 1.00 89.06 99 GLY A C 1
ATOM 784 O O . GLY A 1 99 ? 11.872 -0.754 0.553 1.00 89.06 99 GLY A O 1
ATOM 785 N N . GLY A 1 100 ? 9.949 0.002 -0.363 1.00 85.62 100 GLY A N 1
ATOM 786 C CA . GLY A 1 100 ? 10.548 0.649 -1.529 1.00 85.62 100 GLY A CA 1
ATOM 787 C C . GLY A 1 100 ? 11.487 1.781 -1.133 1.00 85.62 100 GLY A C 1
ATOM 788 O O . GLY A 1 100 ? 12.649 1.770 -1.528 1.00 85.62 100 GLY A O 1
ATOM 789 N N . GLU A 1 101 ? 11.017 2.687 -0.274 1.00 84.81 101 GLU A N 1
ATOM 790 C CA . GLU A 1 101 ? 11.792 3.829 0.235 1.00 84.81 101 GLU A CA 1
ATOM 791 C C . GLU A 1 101 ? 13.095 3.396 0.929 1.00 84.81 101 GLU A C 1
ATOM 793 O O . GLU A 1 101 ? 14.135 4.024 0.745 1.00 84.81 101 GLU A O 1
ATOM 798 N N . ASN A 1 102 ? 13.059 2.290 1.679 1.00 85.31 102 ASN A N 1
ATOM 799 C CA . ASN A 1 102 ? 14.208 1.784 2.435 1.00 85.31 102 ASN A CA 1
ATOM 800 C C . ASN A 1 102 ? 15.029 0.719 1.693 1.00 85.31 102 ASN A C 1
ATOM 802 O O . ASN A 1 102 ? 15.978 0.182 2.263 1.00 85.31 102 ASN A O 1
ATOM 806 N N . SER A 1 103 ? 14.674 0.371 0.454 1.00 80.81 103 SER A N 1
ATOM 807 C CA . SER A 1 103 ? 15.339 -0.713 -0.283 1.00 80.81 103 SER A CA 1
ATOM 808 C C . SER A 1 103 ? 16.753 -0.358 -0.754 1.00 80.81 103 SER A C 1
ATOM 810 O O . SER A 1 103 ? 17.531 -1.251 -1.081 1.00 80.81 103 SER A O 1
ATOM 812 N N . GLY A 1 104 ? 17.080 0.939 -0.820 1.00 76.62 104 GLY A N 1
ATOM 813 C CA . GLY A 1 104 ? 18.308 1.440 -1.444 1.00 76.62 104 GLY A CA 1
ATOM 814 C C . GLY A 1 104 ? 18.310 1.339 -2.974 1.00 76.62 104 GLY A C 1
ATOM 815 O O . GLY A 1 104 ? 19.272 1.767 -3.605 1.00 76.62 104 GLY A O 1
ATOM 816 N N . VAL A 1 105 ? 17.239 0.801 -3.563 1.00 75.50 105 VAL A N 1
ATOM 817 C CA . VAL A 1 105 ? 16.989 0.784 -5.002 1.00 75.50 105 VAL A CA 1
ATOM 818 C C . VAL A 1 105 ? 16.214 2.058 -5.359 1.00 75.50 105 VAL A C 1
ATOM 820 O O . VAL A 1 105 ? 15.262 2.399 -4.647 1.00 75.50 105 VAL A O 1
ATOM 823 N N . PRO A 1 106 ? 16.591 2.784 -6.426 1.00 72.56 106 PRO A N 1
ATOM 824 C CA . PRO A 1 106 ? 15.826 3.931 -6.889 1.00 72.56 106 PRO A CA 1
ATOM 825 C C . PRO A 1 106 ? 14.343 3.576 -7.100 1.00 72.56 106 PRO A C 1
ATOM 827 O O . PRO A 1 106 ? 14.034 2.523 -7.658 1.00 72.56 106 PRO A O 1
ATOM 830 N N . PRO A 1 107 ? 13.389 4.438 -6.701 1.00 67.19 107 PRO A N 1
ATOM 831 C CA . PRO A 1 107 ? 11.964 4.137 -6.853 1.00 67.19 107 PRO A CA 1
ATOM 832 C C . PRO A 1 107 ? 11.534 3.827 -8.295 1.00 67.19 107 PRO A C 1
ATOM 834 O O . PRO A 1 107 ? 10.604 3.050 -8.497 1.00 67.19 107 PRO A O 1
ATOM 837 N N . HIS A 1 108 ? 12.211 4.410 -9.292 1.00 68.88 108 HIS A N 1
ATOM 838 C CA . HIS A 1 108 ? 11.959 4.162 -10.715 1.00 68.88 108 HIS A CA 1
ATOM 839 C C . HIS A 1 108 ? 12.471 2.802 -11.209 1.00 68.88 108 HIS A C 1
ATOM 841 O O . HIS A 1 108 ? 12.133 2.413 -12.317 1.00 68.88 108 HIS A O 1
ATOM 847 N N . ASP A 1 109 ? 13.213 2.051 -10.393 1.00 71.12 109 ASP A N 1
ATOM 848 C CA . ASP A 1 109 ? 13.636 0.684 -10.716 1.00 71.12 109 ASP A CA 1
ATOM 849 C C . ASP A 1 109 ? 12.656 -0.373 -10.173 1.00 71.12 109 ASP A C 1
ATOM 851 O O . ASP A 1 109 ? 12.729 -1.550 -10.530 1.00 71.12 109 ASP A O 1
ATOM 855 N N . TRP A 1 110 ? 11.672 0.032 -9.360 1.00 75.69 110 TRP A N 1
ATOM 856 C CA . TRP A 1 110 ? 10.551 -0.812 -8.922 1.00 75.69 110 TRP A CA 1
ATOM 857 C C . TRP A 1 110 ? 9.431 -0.845 -9.978 1.00 75.69 110 TRP A C 1
ATOM 859 O O . TRP A 1 110 ? 8.248 -0.661 -9.679 1.00 75.69 110 TRP A O 1
ATOM 869 N N . VAL A 1 111 ? 9.804 -1.078 -11.237 1.00 79.06 111 VAL A N 1
ATOM 870 C CA . VAL A 1 111 ? 8.870 -1.160 -12.369 1.00 79.06 111 VAL A CA 1
ATOM 871 C C . VAL A 1 111 ? 8.275 -2.555 -12.445 1.00 79.06 111 VAL A C 1
ATOM 873 O O . VAL A 1 111 ? 8.974 -3.562 -12.349 1.00 79.06 111 VAL A O 1
ATOM 876 N N . PHE A 1 112 ? 6.958 -2.616 -12.615 1.00 84.38 112 PHE A N 1
ATOM 877 C CA . PHE A 1 112 ? 6.256 -3.874 -12.809 1.00 84.38 112 PHE A CA 1
ATOM 878 C C . PHE A 1 112 ? 6.435 -4.404 -14.251 1.00 84.38 112 PHE A C 1
ATOM 880 O O . PHE A 1 112 ? 6.270 -3.624 -15.189 1.00 84.38 112 PHE A O 1
ATOM 887 N N . PRO A 1 113 ? 6.643 -5.723 -14.452 1.00 83.44 113 PRO A N 1
ATOM 888 C CA . PRO A 1 113 ? 6.956 -6.727 -13.434 1.00 83.44 113 PRO A CA 1
ATOM 889 C C . PRO A 1 113 ? 8.390 -6.553 -12.921 1.00 83.44 113 PRO A C 1
ATOM 891 O O . PRO A 1 113 ? 9.325 -6.442 -13.714 1.00 83.44 113 PRO A O 1
ATOM 894 N N . MET A 1 114 ? 8.572 -6.565 -11.595 1.00 81.94 114 MET A N 1
ATOM 895 C CA . MET A 1 114 ? 9.913 -6.405 -11.025 1.00 81.94 114 MET A CA 1
ATOM 896 C C . MET A 1 114 ? 10.689 -7.701 -11.262 1.00 81.94 114 MET A C 1
ATOM 898 O O . MET A 1 114 ? 10.215 -8.793 -10.930 1.00 81.94 114 MET A O 1
ATOM 902 N N . GLY A 1 115 ? 11.869 -7.583 -11.868 1.00 70.62 115 GLY A N 1
ATOM 903 C CA . GLY A 1 115 ? 12.790 -8.707 -12.013 1.00 70.62 115 GLY A CA 1
ATOM 904 C C . GLY A 1 115 ? 13.382 -9.139 -10.665 1.00 70.62 115 GLY A C 1
ATOM 905 O O . GLY A 1 115 ? 13.146 -8.480 -9.651 1.00 70.62 115 GLY A O 1
ATOM 906 N N . PRO A 1 116 ? 14.179 -10.223 -10.629 1.00 63.94 116 PRO A N 1
ATOM 907 C CA . PRO A 1 116 ? 15.024 -10.521 -9.475 1.00 63.94 116 PRO A CA 1
ATOM 908 C C . PRO A 1 116 ? 15.953 -9.322 -9.246 1.00 63.94 116 PRO A C 1
ATOM 910 O O . PRO A 1 116 ? 16.886 -9.095 -10.011 1.00 63.94 116 PRO A O 1
ATOM 913 N N . GLY A 1 117 ? 15.607 -8.485 -8.269 1.00 59.25 117 GLY A N 1
ATOM 914 C CA . GLY A 1 117 ? 16.261 -7.200 -8.064 1.00 59.25 117 GLY A CA 1
ATOM 915 C C . GLY A 1 117 ? 17.695 -7.355 -7.565 1.00 59.25 117 GLY A C 1
ATOM 916 O O . GLY A 1 117 ? 18.006 -8.267 -6.803 1.00 59.25 117 GLY A O 1
ATOM 917 N N . GLU A 1 118 ? 18.543 -6.392 -7.918 1.00 54.06 118 GLU A N 1
ATOM 918 C CA . GLU A 1 118 ? 19.883 -6.183 -7.348 1.00 54.06 118 GLU A CA 1
ATOM 919 C C . GLU A 1 118 ? 19.816 -5.545 -5.946 1.00 54.06 118 GLU A C 1
ATOM 921 O O . GLU A 1 118 ? 20.724 -4.830 -5.523 1.00 54.06 118 GLU A O 1
ATOM 926 N N . ALA A 1 119 ? 18.710 -5.756 -5.222 1.00 60.47 119 ALA A N 1
ATOM 927 C CA . ALA A 1 119 ? 18.508 -5.171 -3.908 1.00 60.47 119 ALA A CA 1
ATOM 928 C C . ALA A 1 119 ? 19.647 -5.617 -2.984 1.00 60.47 119 ALA A C 1
ATOM 930 O O . ALA A 1 119 ? 19.802 -6.798 -2.673 1.00 60.47 119 ALA A O 1
ATOM 931 N N . THR A 1 120 ? 20.446 -4.653 -2.530 1.00 56.22 120 THR A N 1
ATOM 932 C CA . THR A 1 120 ? 21.581 -4.902 -1.632 1.00 56.22 120 THR A CA 1
ATOM 933 C C . THR A 1 120 ? 21.125 -5.385 -0.254 1.00 56.22 120 THR A C 1
ATOM 935 O O . THR A 1 120 ? 21.901 -6.005 0.474 1.00 56.22 120 THR A O 1
ATOM 938 N N . SER A 1 121 ? 19.853 -5.156 0.097 1.00 64.88 121 SER A N 1
ATOM 939 C CA . SER A 1 121 ? 19.201 -5.723 1.275 1.00 64.88 121 SER A CA 1
ATOM 940 C C . SER A 1 121 ? 17.716 -5.996 1.021 1.00 64.88 121 SER A C 1
ATOM 942 O O . SER A 1 121 ? 17.060 -5.278 0.270 1.00 64.88 121 SER A O 1
ATOM 944 N N . LEU A 1 122 ? 17.174 -7.038 1.659 1.00 68.31 122 LEU A N 1
ATOM 945 C CA . LEU A 1 122 ? 15.744 -7.345 1.598 1.00 68.31 122 LEU A CA 1
ATOM 946 C C . LEU A 1 122 ? 14.988 -6.437 2.580 1.00 68.31 122 LEU A C 1
ATOM 948 O O . LEU A 1 122 ? 15.171 -6.588 3.793 1.00 68.31 122 LEU A O 1
ATOM 952 N N . PRO A 1 123 ? 14.121 -5.524 2.110 1.00 76.00 123 PRO A N 1
ATOM 953 C CA . PRO A 1 123 ? 13.399 -4.637 3.008 1.00 76.00 123 PRO A CA 1
ATOM 954 C C . PRO A 1 123 ? 12.418 -5.423 3.895 1.00 76.00 123 PRO A C 1
ATOM 956 O O . PRO A 1 123 ? 11.735 -6.347 3.451 1.00 76.00 123 PRO A O 1
ATOM 959 N N . ALA A 1 124 ? 12.301 -5.034 5.168 1.00 86.38 124 ALA A N 1
ATOM 960 C CA . ALA A 1 124 ? 11.380 -5.678 6.113 1.00 86.38 124 ALA A CA 1
ATOM 961 C C . ALA A 1 124 ? 9.893 -5.457 5.757 1.00 86.38 124 ALA A C 1
ATOM 963 O O . ALA A 1 124 ? 9.043 -6.285 6.090 1.00 86.38 124 ALA A O 1
ATOM 964 N N . GLY A 1 125 ? 9.578 -4.360 5.057 1.00 92.56 125 GLY A N 1
ATOM 965 C CA . GLY A 1 125 ? 8.217 -3.966 4.684 1.00 92.56 125 GLY A CA 1
ATOM 966 C C . GLY A 1 125 ? 7.467 -5.017 3.852 1.00 92.56 125 GLY A C 1
ATOM 967 O O . GLY A 1 125 ? 6.446 -5.529 4.313 1.00 92.56 125 GLY A O 1
ATOM 968 N N . PRO A 1 126 ? 7.964 -5.433 2.672 1.00 93.69 126 PRO A N 1
ATOM 969 C CA . PRO A 1 126 ? 7.281 -6.422 1.841 1.00 93.69 126 PRO A CA 1
ATOM 970 C C . PRO A 1 126 ? 7.048 -7.760 2.547 1.00 93.69 126 PRO A C 1
ATOM 972 O O . PRO A 1 126 ? 6.019 -8.392 2.325 1.00 93.69 126 PRO A O 1
ATOM 975 N N . ARG A 1 127 ? 7.927 -8.157 3.481 1.00 95.44 127 ARG A N 1
ATOM 976 C CA . ARG A 1 127 ? 7.704 -9.351 4.311 1.00 95.44 127 ARG A CA 1
ATOM 977 C C . ARG A 1 127 ? 6.449 -9.218 5.177 1.00 95.44 127 ARG A C 1
ATOM 979 O O . ARG A 1 127 ? 5.644 -10.144 5.225 1.00 95.44 127 ARG A O 1
ATOM 986 N N . LYS A 1 128 ? 6.252 -8.060 5.816 1.00 97.50 128 LYS A N 1
ATOM 987 C CA . LYS A 1 128 ? 5.028 -7.759 6.575 1.00 97.50 128 LYS A CA 1
ATOM 988 C C . LYS A 1 128 ? 3.794 -7.682 5.691 1.00 97.50 128 LYS A C 1
ATOM 990 O O . LYS A 1 128 ? 2.741 -8.182 6.080 1.00 97.50 128 LYS A O 1
ATOM 995 N N . ALA A 1 129 ? 3.925 -7.127 4.491 1.00 98.00 129 ALA A N 1
ATOM 996 C CA . ALA A 1 129 ? 2.839 -7.120 3.522 1.00 98.00 129 ALA A CA 1
ATOM 997 C C . ALA A 1 129 ? 2.409 -8.550 3.130 1.00 98.00 129 ALA A C 1
ATOM 999 O O . ALA A 1 129 ? 1.213 -8.833 3.134 1.00 98.00 129 ALA A O 1
ATOM 1000 N N . ILE A 1 130 ? 3.356 -9.473 2.894 1.00 98.31 130 ILE A N 1
ATOM 1001 C CA . ILE A 1 130 ? 3.059 -10.896 2.629 1.00 98.31 130 ILE A CA 1
ATOM 1002 C C . ILE A 1 130 ? 2.234 -11.505 3.768 1.00 98.31 130 ILE A C 1
ATOM 1004 O O . ILE A 1 130 ? 1.162 -12.044 3.508 1.00 98.31 130 ILE A O 1
ATOM 1008 N N . GLU A 1 131 ? 2.682 -11.372 5.024 1.00 98.06 131 GLU A N 1
ATOM 1009 C CA . GLU A 1 131 ? 1.967 -11.916 6.195 1.00 98.06 131 GLU A CA 1
ATOM 1010 C C . GLU A 1 131 ? 0.494 -11.452 6.238 1.00 98.06 131 GLU A C 1
ATOM 1012 O O . GLU A 1 131 ? -0.420 -12.236 6.520 1.00 98.06 131 GLU A O 1
ATOM 1017 N N . LEU A 1 132 ? 0.252 -10.171 5.936 1.00 98.25 132 LEU A N 1
ATOM 1018 C CA . LEU A 1 132 ? -1.079 -9.561 5.939 1.00 98.25 132 LEU A CA 1
ATOM 1019 C C . LEU A 1 132 ? -1.951 -10.053 4.779 1.00 98.25 132 LEU A C 1
ATOM 1021 O O . LEU A 1 132 ? -3.102 -10.438 5.004 1.00 98.25 132 LEU A O 1
ATOM 1025 N N . TYR A 1 133 ? -1.415 -10.073 3.559 1.00 98.62 133 TYR A N 1
ATOM 1026 C CA . TYR A 1 133 ? -2.163 -10.483 2.373 1.00 98.62 133 TYR A CA 1
ATOM 1027 C C . TYR A 1 133 ? -2.470 -11.982 2.373 1.00 98.62 133 TYR A C 1
ATOM 1029 O O . TYR A 1 133 ? -3.591 -12.369 2.047 1.00 98.62 133 TYR A O 1
ATOM 1037 N N . GLU A 1 134 ? -1.543 -12.834 2.822 1.00 98.12 134 GLU A N 1
ATOM 1038 C CA . GLU A 1 134 ? -1.826 -14.261 3.014 1.00 98.12 134 GLU A CA 1
ATOM 1039 C C . GLU A 1 134 ? -2.928 -14.476 4.057 1.00 98.12 134 GLU A C 1
ATOM 1041 O O . GLU A 1 134 ? -3.809 -15.319 3.876 1.00 98.12 134 GLU A O 1
ATOM 1046 N N . SER A 1 135 ? -2.916 -13.702 5.150 1.00 96.94 135 SER A N 1
ATOM 1047 C CA . SER A 1 135 ? -3.996 -13.744 6.139 1.00 96.94 135 SER A CA 1
ATOM 1048 C C . SER A 1 135 ? -5.345 -13.355 5.530 1.00 96.94 135 SER A C 1
ATOM 1050 O O . SER A 1 135 ? -6.352 -13.967 5.885 1.00 96.94 135 SER A O 1
ATOM 1052 N N . ASN A 1 136 ? -5.386 -12.361 4.642 1.00 97.75 136 ASN A N 1
ATOM 1053 C CA . ASN A 1 136 ? -6.615 -11.948 3.968 1.00 97.75 136 ASN A CA 1
ATOM 1054 C C . ASN A 1 136 ? -7.116 -13.005 2.976 1.00 97.75 136 ASN A C 1
ATOM 1056 O O . ASN A 1 136 ? -8.294 -13.364 3.013 1.00 97.75 136 ASN A O 1
ATOM 1060 N N . LEU A 1 137 ? -6.228 -13.562 2.150 1.00 97.88 137 LEU A N 1
ATOM 1061 C CA . LEU A 1 137 ? -6.582 -14.536 1.113 1.00 97.88 137 LEU A CA 1
ATOM 1062 C C . LEU A 1 137 ? -7.027 -15.892 1.676 1.00 97.88 137 LEU A C 1
ATOM 1064 O O . LEU A 1 137 ? -7.796 -16.596 1.027 1.00 97.88 137 LEU A O 1
ATOM 1068 N N . LYS A 1 138 ? -6.638 -16.250 2.909 1.00 96.00 138 LYS A N 1
ATOM 1069 C CA . LYS A 1 138 ? -7.222 -17.411 3.613 1.00 96.00 138 LYS A CA 1
ATOM 1070 C C . LYS A 1 138 ? -8.733 -17.274 3.823 1.00 96.00 138 LYS A C 1
ATOM 1072 O O . LYS A 1 138 ? -9.434 -18.280 3.807 1.00 96.00 138 LYS A O 1
ATOM 1077 N N . GLY A 1 139 ? -9.226 -16.054 4.050 1.00 93.12 139 GLY A N 1
ATOM 1078 C CA . GLY A 1 139 ? -10.649 -15.775 4.276 1.00 93.12 139 GLY A CA 1
ATOM 1079 C C . GLY A 1 139 ? -11.406 -15.276 3.043 1.00 93.12 139 GLY A C 1
ATOM 1080 O O . GLY A 1 139 ? -12.635 -15.233 3.072 1.00 93.12 139 GLY A O 1
ATOM 1081 N N . ALA A 1 140 ? -10.696 -14.866 1.992 1.00 94.44 140 ALA A N 1
ATOM 1082 C CA . ALA A 1 140 ? -11.266 -14.343 0.755 1.00 94.44 140 ALA A CA 1
ATOM 1083 C C . ALA A 1 140 ? -10.324 -14.641 -0.435 1.00 94.44 140 ALA A C 1
ATOM 1085 O O . ALA A 1 140 ? -9.628 -13.746 -0.912 1.00 94.44 140 ALA A O 1
ATOM 1086 N N . PRO A 1 141 ? -10.243 -15.908 -0.885 1.00 94.38 141 PRO A N 1
ATOM 1087 C CA . PRO A 1 141 ? -9.228 -16.358 -1.846 1.00 94.38 141 PRO A CA 1
ATOM 1088 C C . PRO A 1 141 ? -9.368 -15.747 -3.248 1.00 94.38 141 PRO A C 1
ATOM 1090 O O . PRO A 1 141 ? -8.384 -15.697 -3.985 1.00 94.38 141 PRO A O 1
ATOM 1093 N N . ASP A 1 142 ? -10.561 -15.257 -3.590 1.00 93.25 142 ASP A N 1
ATOM 1094 C CA . ASP A 1 142 ? -10.881 -14.685 -4.903 1.00 93.25 142 ASP A CA 1
ATOM 1095 C C . ASP A 1 142 ? -10.689 -13.155 -4.965 1.00 93.25 142 ASP A C 1
ATOM 1097 O O . ASP A 1 142 ? -10.972 -12.534 -5.989 1.00 93.25 142 ASP A O 1
ATOM 1101 N N . GLU A 1 143 ? -10.191 -12.523 -3.892 1.00 95.81 143 GLU A N 1
ATOM 1102 C CA . GLU A 1 143 ? -9.906 -11.081 -3.863 1.00 95.81 143 GLU A CA 1
ATOM 1103 C C . GLU A 1 143 ? -8.700 -10.746 -4.750 1.00 95.81 143 GLU A C 1
ATOM 1105 O O . GLU A 1 143 ? -7.533 -10.846 -4.353 1.00 95.81 143 GLU A O 1
ATOM 1110 N N . LEU A 1 144 ? -8.992 -10.337 -5.986 1.00 95.62 144 LEU A N 1
ATOM 1111 C CA . LEU A 1 144 ? -7.991 -10.108 -7.027 1.00 95.62 144 LEU A CA 1
ATOM 1112 C C . LEU A 1 144 ? -6.981 -9.017 -6.654 1.00 95.62 144 LEU A C 1
ATOM 1114 O O . LEU A 1 144 ? -5.794 -9.178 -6.928 1.00 95.62 144 LEU A O 1
ATOM 1118 N N . ALA A 1 145 ? -7.424 -7.938 -6.000 1.00 96.31 145 ALA A N 1
ATOM 1119 C CA . ALA A 1 145 ? -6.541 -6.849 -5.582 1.00 96.31 145 ALA A CA 1
ATOM 1120 C C . ALA A 1 145 ? -5.513 -7.322 -4.539 1.00 96.31 145 ALA A C 1
ATOM 1122 O O . ALA A 1 145 ? -4.319 -7.057 -4.678 1.00 96.31 145 ALA A O 1
ATOM 1123 N N . THR A 1 146 ? -5.949 -8.089 -3.537 1.00 97.75 146 THR A N 1
ATOM 1124 C CA . THR A 1 146 ? -5.062 -8.677 -2.524 1.00 97.75 146 THR A CA 1
ATOM 1125 C C . THR A 1 146 ? -4.117 -9.706 -3.146 1.00 97.75 146 THR A C 1
ATOM 1127 O O . THR A 1 146 ? -2.922 -9.705 -2.851 1.00 97.75 146 THR A O 1
ATOM 1130 N N . ARG A 1 147 ? -4.614 -10.556 -4.057 1.00 97.69 147 ARG A N 1
ATOM 1131 C CA . ARG A 1 147 ? -3.786 -11.527 -4.791 1.00 97.69 147 ARG A CA 1
ATOM 1132 C C . ARG A 1 147 ? -2.706 -10.835 -5.622 1.00 97.69 147 ARG A C 1
ATOM 1134 O O . ARG A 1 147 ? -1.556 -11.273 -5.627 1.00 97.69 147 ARG A O 1
ATOM 1141 N N . TRP A 1 148 ? -3.058 -9.752 -6.304 1.00 97.00 148 TRP A N 1
ATOM 1142 C CA . TRP A 1 148 ? -2.123 -8.926 -7.060 1.00 97.00 148 TRP A CA 1
ATOM 1143 C C . TRP A 1 148 ? -1.028 -8.339 -6.162 1.00 97.00 148 TRP A C 1
ATOM 1145 O O . TRP A 1 148 ? 0.160 -8.552 -6.415 1.00 97.00 148 TRP A O 1
ATOM 1155 N N . LEU A 1 149 ? -1.418 -7.687 -5.063 1.00 97.31 149 LEU A N 1
ATOM 1156 C CA . LEU A 1 149 ? -0.482 -7.073 -4.121 1.00 97.31 149 LEU A CA 1
ATOM 1157 C C . LEU A 1 149 ? 0.417 -8.100 -3.418 1.00 97.31 149 LEU A C 1
ATOM 1159 O O . LEU A 1 149 ? 1.583 -7.802 -3.161 1.00 97.31 149 LEU A O 1
ATOM 1163 N N . LEU A 1 150 ? -0.072 -9.321 -3.170 1.00 98.06 150 LEU A N 1
ATOM 1164 C CA . LEU A 1 150 ? 0.754 -10.427 -2.680 1.00 98.06 150 LEU A CA 1
ATOM 1165 C C . LEU A 1 150 ? 1.894 -10.741 -3.657 1.00 98.06 150 LEU A C 1
ATOM 1167 O O . LEU A 1 150 ? 3.045 -10.844 -3.242 1.00 98.06 150 LEU A O 1
ATOM 1171 N N . ASN A 1 151 ? 1.595 -10.878 -4.953 1.00 96.69 151 ASN A N 1
ATOM 1172 C CA . ASN A 1 151 ? 2.615 -11.196 -5.956 1.00 96.69 151 ASN A CA 1
ATOM 1173 C C . ASN A 1 151 ? 3.636 -10.050 -6.084 1.00 96.69 151 ASN A C 1
ATOM 1175 O O . ASN A 1 151 ? 4.830 -10.333 -6.135 1.00 96.69 151 ASN A O 1
ATOM 1179 N N . ILE A 1 152 ? 3.198 -8.784 -6.018 1.00 94.19 152 ILE A N 1
ATOM 1180 C CA . ILE A 1 152 ? 4.105 -7.622 -5.935 1.00 94.19 152 ILE A CA 1
ATOM 1181 C C . ILE A 1 152 ? 5.005 -7.702 -4.696 1.00 94.19 152 ILE A C 1
ATOM 1183 O O . ILE A 1 152 ? 6.201 -7.444 -4.790 1.00 94.19 152 ILE A O 1
ATOM 1187 N N . ALA A 1 153 ? 4.467 -8.084 -3.536 1.00 94.56 153 ALA A N 1
ATOM 1188 C CA . ALA A 1 153 ? 5.255 -8.192 -2.312 1.00 94.56 153 ALA A CA 1
ATOM 1189 C C . ALA A 1 153 ? 6.361 -9.259 -2.417 1.00 94.56 153 ALA A C 1
ATOM 1191 O O . ALA A 1 153 ? 7.474 -9.037 -1.942 1.00 94.56 153 ALA A O 1
ATOM 1192 N N . TYR A 1 154 ? 6.088 -10.385 -3.084 1.00 94.62 154 TYR A N 1
ATOM 1193 C CA . TYR A 1 154 ? 7.110 -11.389 -3.400 1.00 94.62 154 TYR A CA 1
ATOM 1194 C C . TYR A 1 154 ? 8.112 -10.907 -4.455 1.00 94.62 154 TYR A C 1
ATOM 1196 O O . TYR A 1 154 ? 9.303 -11.191 -4.329 1.00 94.62 154 TYR A O 1
ATOM 1204 N N . MET A 1 155 ? 7.659 -10.174 -5.477 1.00 91.06 155 MET A N 1
ATOM 1205 C CA . MET A 1 155 ? 8.535 -9.570 -6.488 1.00 91.06 155 MET A CA 1
ATOM 1206 C C . MET A 1 155 ? 9.526 -8.587 -5.858 1.00 91.06 155 MET A C 1
ATOM 1208 O O . MET A 1 155 ? 10.720 -8.681 -6.119 1.00 91.06 155 MET A O 1
ATOM 1212 N N . ALA A 1 156 ? 9.058 -7.733 -4.943 1.00 88.56 156 ALA A N 1
ATOM 1213 C CA . ALA A 1 156 ? 9.888 -6.783 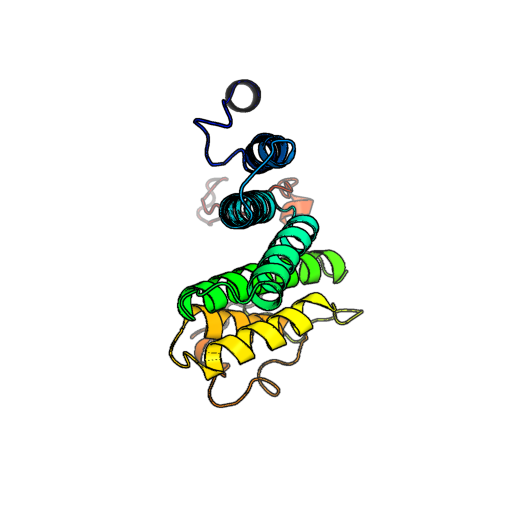-4.200 1.00 88.56 156 ALA A CA 1
ATOM 1214 C C . ALA A 1 156 ? 10.991 -7.452 -3.352 1.00 88.56 156 ALA A C 1
ATOM 1216 O O . ALA A 1 156 ? 11.940 -6.795 -2.935 1.00 88.56 156 ALA A O 1
ATOM 1217 N N . LEU A 1 157 ? 10.870 -8.756 -3.083 1.00 89.25 157 LEU A N 1
ATOM 1218 C CA . LEU A 1 157 ? 11.864 -9.555 -2.363 1.00 89.25 157 LEU A CA 1
ATOM 1219 C C . LEU A 1 157 ? 12.698 -10.456 -3.288 1.00 89.25 157 LEU A C 1
ATOM 1221 O O . LEU A 1 157 ? 13.516 -11.228 -2.794 1.00 89.25 157 LEU A O 1
ATOM 1225 N N . GLY A 1 158 ? 12.475 -10.413 -4.607 1.00 88.75 158 GLY A N 1
ATOM 1226 C CA . GLY A 1 158 ? 13.108 -11.327 -5.564 1.00 88.75 158 GLY A CA 1
ATOM 1227 C C . GLY A 1 158 ? 12.678 -12.788 -5.387 1.00 88.75 158 GLY A C 1
ATOM 1228 O O . GLY A 1 158 ? 13.397 -13.705 -5.769 1.00 88.75 158 GLY A O 1
ATOM 1229 N N . GLU A 1 159 ? 11.525 -13.026 -4.762 1.00 91.88 159 GLU A N 1
ATOM 1230 C CA . GLU A 1 159 ? 11.034 -14.362 -4.407 1.00 91.88 159 GLU A CA 1
ATOM 1231 C C . GLU A 1 159 ? 9.913 -14.861 -5.330 1.00 91.88 159 GLU A C 1
ATOM 1233 O O . GLU A 1 159 ? 9.483 -16.016 -5.241 1.00 91.88 159 GLU A O 1
ATOM 1238 N N . TYR A 1 160 ? 9.423 -13.986 -6.205 1.00 93.12 160 TYR A N 1
ATOM 1239 C CA . TYR A 1 160 ? 8.482 -14.325 -7.260 1.00 93.12 160 TYR A CA 1
ATOM 1240 C C . TYR A 1 160 ? 9.207 -15.022 -8.429 1.00 93.12 160 TYR A C 1
ATOM 1242 O O . TYR A 1 160 ? 10.281 -14.571 -8.821 1.00 93.12 160 TYR A O 1
ATOM 1250 N N . PRO A 1 161 ? 8.617 -16.064 -9.047 1.00 94.75 161 PRO A N 1
ATOM 1251 C CA . PRO A 1 161 ? 7.320 -16.667 -8.722 1.00 94.75 161 PRO A CA 1
ATOM 1252 C C . PRO A 1 161 ? 7.399 -17.775 -7.659 1.00 94.75 161 PRO A C 1
ATOM 1254 O O . PRO A 1 161 ? 6.368 -18.181 -7.120 1.00 94.75 161 PRO A O 1
ATOM 1257 N N . ASP A 1 162 ? 8.591 -18.288 -7.366 1.00 95.06 162 ASP A N 1
ATOM 1258 C CA . ASP A 1 162 ? 8.770 -19.606 -6.753 1.00 95.06 162 ASP A CA 1
ATOM 1259 C C . ASP A 1 162 ? 8.258 -19.713 -5.319 1.00 95.06 162 ASP A C 1
ATOM 1261 O O . ASP A 1 162 ? 7.711 -20.758 -4.951 1.00 95.06 162 ASP A O 1
ATOM 1265 N N . LYS A 1 163 ? 8.363 -18.642 -4.521 1.00 96.12 163 LYS A N 1
ATOM 1266 C CA . LYS A 1 163 ? 7.905 -18.654 -3.122 1.00 96.12 163 LYS A CA 1
ATOM 1267 C C . LYS A 1 163 ? 6.462 -18.193 -2.930 1.00 96.12 163 LYS A C 1
ATOM 1269 O O . LYS A 1 163 ? 5.959 -18.281 -1.813 1.00 96.12 163 LYS A O 1
ATOM 1274 N N . VAL A 1 164 ? 5.774 -17.752 -3.987 1.00 97.44 164 VAL A N 1
ATOM 1275 C CA . VAL A 1 164 ? 4.345 -17.421 -3.891 1.00 97.44 164 VAL A CA 1
ATOM 1276 C C . VAL A 1 164 ? 3.544 -18.716 -3.721 1.00 97.44 164 VAL A C 1
ATOM 1278 O O . VAL A 1 164 ? 3.724 -19.622 -4.547 1.00 97.44 164 VAL A O 1
ATOM 1281 N N . PRO A 1 165 ? 2.628 -18.831 -2.740 1.00 97.81 165 PRO A N 1
ATOM 1282 C CA . PRO A 1 165 ? 1.737 -19.981 -2.625 1.00 97.81 165 PRO A CA 1
ATOM 1283 C C . PRO A 1 165 ? 1.014 -20.258 -3.945 1.00 97.81 165 PRO A C 1
ATOM 1285 O O . PRO A 1 165 ? 0.400 -19.361 -4.524 1.00 97.81 165 PRO A O 1
ATOM 1288 N N . ALA A 1 166 ? 1.074 -21.503 -4.430 1.00 97.00 166 ALA A N 1
ATOM 1289 C CA . ALA A 1 166 ? 0.613 -21.860 -5.776 1.00 97.00 166 ALA A CA 1
ATOM 1290 C C . ALA A 1 166 ? -0.851 -21.463 -6.048 1.00 97.00 166 ALA A C 1
ATOM 1292 O O . ALA A 1 166 ? -1.177 -21.033 -7.149 1.00 97.00 166 ALA A O 1
ATOM 1293 N N . VAL A 1 167 ? -1.708 -21.532 -5.025 1.00 96.56 167 VAL A N 1
ATOM 1294 C CA . VAL A 1 167 ? -3.131 -21.154 -5.093 1.00 96.56 167 VAL A CA 1
ATOM 1295 C C . VAL A 1 167 ? -3.367 -19.657 -5.346 1.00 96.56 167 VAL A C 1
ATOM 1297 O O . VAL A 1 167 ? -4.408 -19.287 -5.877 1.00 96.56 167 VAL A O 1
ATOM 1300 N N . TRP A 1 168 ? -2.403 -18.793 -5.012 1.00 97.75 168 TRP A N 1
ATOM 1301 C CA . TRP A 1 168 ? -2.497 -17.336 -5.186 1.00 97.75 168 TRP A CA 1
ATOM 1302 C C . TRP A 1 168 ? -1.474 -16.780 -6.184 1.00 97.75 168 TRP A C 1
ATOM 1304 O O . TRP A 1 168 ? -1.521 -15.601 -6.543 1.00 97.75 168 TRP A O 1
ATOM 1314 N N . ARG A 1 169 ? -0.568 -17.616 -6.691 1.00 97.44 169 ARG A N 1
ATOM 1315 C CA . ARG A 1 169 ? 0.443 -17.234 -7.679 1.00 97.44 169 ARG A CA 1
ATOM 1316 C C . ARG A 1 169 ? -0.210 -16.783 -8.979 1.00 97.44 169 ARG A C 1
ATOM 1318 O O . ARG A 1 169 ? -1.050 -17.488 -9.536 1.00 97.44 169 ARG A O 1
ATOM 1325 N N . ILE A 1 170 ? 0.170 -15.609 -9.468 1.00 95.88 170 ILE A N 1
ATOM 1326 C CA . ILE A 1 170 ? -0.102 -15.209 -10.851 1.00 95.88 170 ILE A CA 1
ATOM 1327 C C . ILE A 1 170 ? 1.075 -15.738 -11.677 1.00 95.88 170 ILE A C 1
ATOM 1329 O O . ILE A 1 170 ? 2.213 -15.469 -11.295 1.00 95.88 170 ILE A O 1
ATOM 1333 N N . PRO A 1 171 ? 0.866 -16.550 -12.726 1.00 94.75 171 PRO A N 1
ATOM 1334 C CA . PRO A 1 171 ? 1.976 -17.163 -13.451 1.00 94.75 171 PRO A CA 1
ATOM 1335 C C . PRO A 1 171 ? 2.768 -16.106 -14.242 1.00 94.75 171 PRO A C 1
ATOM 1337 O O . PRO A 1 171 ? 2.149 -15.181 -14.764 1.00 94.75 171 PRO A O 1
ATOM 1340 N N . PRO A 1 172 ? 4.099 -16.253 -14.407 1.00 92.50 172 PRO A N 1
ATOM 1341 C CA . PRO A 1 172 ? 4.904 -15.299 -15.179 1.00 92.50 172 PRO A CA 1
ATOM 1342 C C . PRO A 1 172 ? 4.412 -15.101 -16.617 1.00 92.50 172 PRO A C 1
ATOM 1344 O O . PRO A 1 172 ? 4.545 -14.019 -17.177 1.00 92.50 172 PRO A O 1
ATOM 1347 N N . THR A 1 173 ? 3.787 -16.127 -17.202 1.00 92.44 173 THR A N 1
ATOM 1348 C CA . THR A 1 173 ? 3.174 -16.064 -18.536 1.00 92.44 173 THR A CA 1
ATOM 1349 C C . THR A 1 173 ? 2.045 -15.042 -18.638 1.00 92.44 173 THR A C 1
ATOM 1351 O O . THR A 1 173 ? 1.790 -14.556 -19.731 1.00 92.44 173 THR A O 1
ATOM 1354 N N . ALA A 1 174 ? 1.400 -14.667 -17.528 1.00 91.94 174 ALA A N 1
ATOM 1355 C CA . ALA A 1 174 ? 0.401 -13.599 -17.514 1.00 91.94 174 ALA A CA 1
ATOM 1356 C C . ALA A 1 174 ? 1.013 -12.201 -17.720 1.00 91.94 174 ALA A C 1
ATOM 1358 O O . ALA A 1 174 ? 0.277 -11.255 -17.983 1.00 91.94 174 ALA A O 1
ATOM 1359 N N . PHE A 1 175 ? 2.336 -12.065 -17.580 1.00 87.94 175 PHE A N 1
ATOM 1360 C CA . PHE A 1 175 ? 3.073 -10.805 -17.729 1.00 87.94 175 PHE A CA 1
ATOM 1361 C C . PHE A 1 175 ? 3.994 -10.800 -18.954 1.00 87.94 175 PHE A C 1
ATOM 1363 O O . PHE A 1 175 ? 4.716 -9.831 -19.178 1.00 87.94 175 PHE A O 1
ATOM 1370 N N . ALA A 1 176 ? 4.007 -11.887 -19.727 1.00 85.94 176 ALA A N 1
ATOM 1371 C CA . ALA A 1 176 ? 4.823 -11.987 -20.922 1.00 85.94 176 ALA A CA 1
ATOM 1372 C C . ALA A 1 176 ? 4.238 -11.101 -22.030 1.00 85.94 176 ALA A C 1
ATOM 1374 O O . ALA A 1 176 ? 3.063 -11.222 -22.373 1.00 85.94 176 ALA A O 1
ATOM 1375 N N . SER A 1 177 ? 5.070 -10.228 -22.597 1.00 86.38 177 SER A N 1
ATOM 1376 C CA . SER A 1 177 ? 4.728 -9.508 -23.823 1.00 86.38 177 SER A CA 1
ATOM 1377 C C . SER A 1 177 ? 4.689 -10.479 -25.004 1.00 86.38 177 SER A C 1
ATOM 1379 O O . SER A 1 177 ? 5.509 -11.395 -25.082 1.00 86.38 177 SER A O 1
ATOM 1381 N N . GLU A 1 178 ? 3.780 -10.245 -25.951 1.00 89.56 178 GLU A N 1
ATOM 1382 C CA . GLU A 1 178 ? 3.730 -10.988 -27.217 1.00 89.56 178 GLU A CA 1
ATOM 1383 C C . GLU A 1 178 ? 5.001 -10.776 -28.060 1.00 89.56 178 GLU A C 1
ATOM 1385 O O . GLU A 1 178 ? 5.394 -11.657 -28.825 1.00 89.56 178 GLU A O 1
ATOM 1390 N N . TYR A 1 179 ? 5.672 -9.630 -27.885 1.00 89.00 179 TYR A N 1
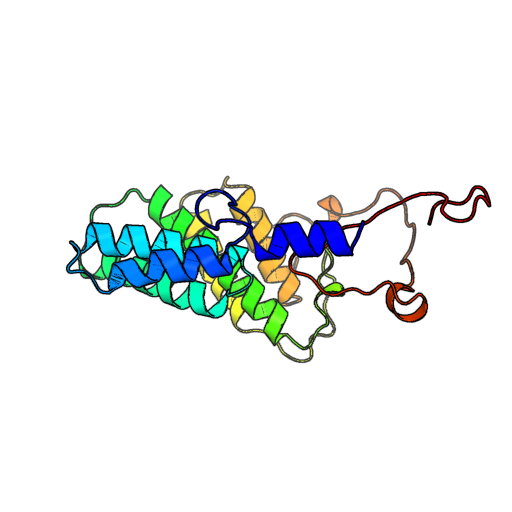ATOM 1391 C CA . TYR A 1 179 ? 6.875 -9.244 -28.625 1.00 89.00 179 TYR A CA 1
ATOM 1392 C C . TYR A 1 179 ? 7.953 -8.664 -27.702 1.00 89.00 179 TYR A C 1
ATOM 1394 O O . TYR A 1 179 ? 7.664 -7.965 -26.727 1.00 89.00 179 TYR A O 1
ATOM 1402 N N . ALA A 1 180 ? 9.219 -8.918 -28.035 1.00 85.50 180 ALA A N 1
ATOM 1403 C CA . ALA A 1 180 ? 10.366 -8.381 -27.313 1.00 85.50 180 ALA A CA 1
ATOM 1404 C C . ALA A 1 180 ? 10.762 -7.005 -27.872 1.00 85.50 180 ALA A C 1
ATOM 1406 O O . ALA A 1 180 ? 11.477 -6.918 -28.865 1.00 85.50 180 ALA A O 1
ATOM 1407 N N . VAL A 1 181 ? 10.307 -5.935 -27.216 1.00 84.25 181 VAL A N 1
ATOM 1408 C CA . VAL A 1 181 ? 10.671 -4.544 -27.566 1.00 84.25 181 VAL A CA 1
ATOM 1409 C C . VAL A 1 181 ? 12.015 -4.127 -26.940 1.00 84.25 181 VAL A C 1
ATOM 1411 O O . VAL A 1 181 ? 12.651 -3.183 -27.392 1.00 84.25 181 VAL A O 1
ATOM 1414 N N . GLY A 1 182 ? 12.500 -4.871 -25.940 1.00 83.31 182 GLY A N 1
ATOM 1415 C CA . GLY A 1 182 ? 13.731 -4.552 -25.212 1.00 83.31 182 GLY A CA 1
ATOM 1416 C C . GLY A 1 182 ? 13.493 -3.586 -24.049 1.00 83.31 182 GLY A C 1
ATOM 1417 O O . GLY A 1 182 ? 12.374 -3.468 -23.552 1.00 83.31 182 GLY A O 1
ATOM 1418 N N . ARG A 1 183 ? 14.563 -2.941 -23.571 1.00 79.25 183 ARG A N 1
ATOM 1419 C CA . ARG A 1 183 ? 14.501 -1.906 -22.528 1.00 79.25 183 ARG A CA 1
ATOM 1420 C C . ARG A 1 183 ? 14.803 -0.546 -23.145 1.00 79.25 183 ARG A C 1
ATOM 1422 O O . ARG A 1 183 ? 15.768 -0.427 -23.895 1.00 79.25 183 ARG A O 1
ATOM 1429 N N . PHE A 1 184 ? 14.009 0.454 -22.783 1.00 81.00 184 PHE A N 1
ATOM 1430 C CA . PHE A 1 184 ? 14.307 1.850 -23.080 1.00 81.00 184 PHE A CA 1
ATOM 1431 C C . PHE A 1 184 ? 15.344 2.371 -22.084 1.00 81.00 184 PHE A C 1
ATOM 1433 O O . PHE A 1 184 ? 15.340 1.980 -20.915 1.00 81.00 184 PHE A O 1
ATOM 1440 N N . VAL A 1 185 ? 16.256 3.214 -22.561 1.00 82.75 185 VAL A N 1
ATOM 1441 C CA . VAL A 1 185 ? 17.229 3.895 -21.704 1.00 82.75 185 VAL A CA 1
ATOM 1442 C C . VAL A 1 185 ? 16.543 5.118 -21.115 1.00 82.75 185 VAL A C 1
ATOM 1444 O O . VAL A 1 185 ? 16.004 5.930 -21.863 1.00 82.75 185 VAL A O 1
ATOM 1447 N N . ASP A 1 186 ? 16.564 5.252 -19.792 1.00 80.06 186 ASP A N 1
ATOM 1448 C CA . ASP A 1 186 ? 16.085 6.468 -19.142 1.00 80.06 186 ASP A CA 1
ATOM 1449 C C . ASP A 1 186 ? 17.052 7.629 -19.438 1.00 80.06 186 ASP A C 1
ATOM 1451 O O . ASP A 1 186 ? 18.222 7.600 -19.049 1.00 80.06 186 ASP A O 1
ATOM 1455 N N . VAL A 1 187 ? 16.561 8.637 -20.163 1.00 84.50 187 VAL A N 1
ATOM 1456 C CA . VAL A 1 187 ? 17.290 9.869 -20.507 1.00 84.50 187 VAL A CA 1
ATOM 1457 C C . VAL A 1 187 ? 16.761 11.093 -19.756 1.00 84.50 187 VAL A C 1
ATOM 1459 O O . VAL A 1 187 ? 17.263 12.196 -19.971 1.00 84.50 187 VAL A O 1
ATOM 1462 N N . ALA A 1 188 ? 15.783 10.929 -18.856 1.00 81.56 188 ALA A N 1
ATOM 1463 C CA . ALA A 1 188 ? 15.084 12.040 -18.212 1.00 81.56 188 ALA A CA 1
ATOM 1464 C C . ALA A 1 188 ? 16.039 12.960 -17.438 1.00 81.56 188 ALA A C 1
ATOM 1466 O O . ALA A 1 188 ? 15.962 14.183 -17.566 1.00 81.56 188 ALA A O 1
ATOM 1467 N N . ALA A 1 189 ? 16.989 12.378 -16.698 1.00 84.00 189 ALA A N 1
ATOM 1468 C CA . ALA A 1 189 ? 17.994 13.138 -15.955 1.00 84.00 189 ALA A CA 1
ATOM 1469 C C . ALA A 1 189 ? 18.947 13.909 -16.882 1.00 84.00 189 ALA A C 1
ATOM 1471 O O . ALA A 1 189 ? 19.283 15.062 -16.617 1.00 84.00 189 ALA A O 1
ATOM 1472 N N . ALA A 1 190 ? 19.355 13.304 -18.003 1.00 86.44 190 ALA A N 1
ATOM 1473 C CA . ALA A 1 190 ? 20.211 13.964 -18.990 1.00 86.44 190 ALA A CA 1
ATOM 1474 C C . ALA A 1 190 ? 19.480 15.105 -19.721 1.00 86.44 190 ALA A C 1
ATOM 1476 O O . ALA A 1 190 ? 20.094 16.122 -20.042 1.00 86.44 190 ALA A O 1
ATOM 1477 N N . ALA A 1 191 ? 18.174 14.952 -19.944 1.00 83.75 191 ALA A N 1
ATOM 1478 C CA . ALA A 1 191 ? 17.306 15.959 -20.546 1.00 83.75 191 ALA A CA 1
ATOM 1479 C C . ALA A 1 191 ? 16.816 17.033 -19.548 1.00 83.75 191 ALA A C 1
ATOM 1481 O O . ALA A 1 191 ? 16.224 18.028 -19.963 1.00 83.75 191 ALA A O 1
ATOM 1482 N N . GLY A 1 192 ? 17.066 16.868 -18.243 1.00 85.12 192 GLY A N 1
ATOM 1483 C CA . GLY A 1 192 ? 16.644 17.810 -17.200 1.00 85.12 192 GLY A CA 1
ATOM 1484 C C . GLY A 1 192 ? 15.135 17.818 -16.928 1.00 85.12 192 GLY A C 1
ATOM 1485 O O . GLY A 1 192 ? 14.595 18.837 -16.493 1.00 85.12 192 GLY A O 1
ATOM 1486 N N . VAL A 1 193 ? 14.452 16.704 -17.205 1.00 81.44 193 VAL A N 1
ATOM 1487 C CA . VAL A 1 193 ? 13.000 16.523 -17.010 1.00 81.44 193 VAL A CA 1
ATOM 1488 C C . VAL A 1 193 ? 12.666 15.516 -15.899 1.00 81.44 193 VAL A C 1
ATOM 1490 O O . VAL A 1 193 ? 11.507 15.150 -15.715 1.00 81.44 193 VAL A O 1
ATOM 1493 N N . ASP A 1 194 ? 13.654 15.105 -15.102 1.00 79.62 194 ASP A N 1
ATOM 1494 C CA . ASP A 1 194 ? 13.559 14.155 -13.983 1.00 79.62 194 ASP A CA 1
ATOM 1495 C C . ASP A 1 194 ? 12.973 14.770 -12.695 1.00 79.62 194 ASP A C 1
ATOM 1497 O O . ASP A 1 194 ? 13.454 14.560 -11.579 1.00 79.62 194 ASP A O 1
ATOM 1501 N N . ALA A 1 195 ? 11.899 15.549 -12.824 1.00 78.69 195 ALA A N 1
ATOM 1502 C CA . ALA A 1 195 ? 11.256 16.180 -11.678 1.00 78.69 195 ALA A CA 1
ATOM 1503 C C . ALA A 1 195 ? 10.665 15.136 -10.708 1.00 78.69 195 ALA A C 1
ATOM 1505 O O . ALA A 1 195 ? 9.790 14.346 -11.062 1.00 78.69 195 ALA A O 1
ATOM 1506 N N . VAL A 1 196 ? 11.084 15.185 -9.440 1.00 72.75 196 VAL A N 1
ATOM 1507 C CA . VAL A 1 196 ? 10.564 14.304 -8.383 1.00 72.75 196 VAL A CA 1
ATOM 1508 C C . VAL A 1 196 ? 9.307 14.908 -7.754 1.00 72.75 196 VAL A C 1
ATOM 1510 O O . VAL A 1 196 ? 9.326 16.023 -7.227 1.00 72.75 196 VAL A O 1
ATOM 1513 N N . GLY A 1 197 ? 8.209 14.151 -7.760 1.00 69.88 197 GLY A N 1
ATOM 1514 C CA . GLY A 1 197 ? 6.920 14.562 -7.202 1.00 69.88 197 GLY A CA 1
ATOM 1515 C C . GLY A 1 197 ? 6.170 13.434 -6.490 1.00 69.88 197 GLY A C 1
ATOM 1516 O O . GLY A 1 197 ? 6.652 12.313 -6.365 1.00 69.88 197 GLY A O 1
ATOM 1517 N N . HIS A 1 198 ? 4.965 13.737 -5.994 1.00 59.25 198 HIS A N 1
ATOM 1518 C CA . HIS A 1 198 ? 4.090 12.746 -5.342 1.00 59.25 198 HIS A CA 1
ATOM 1519 C C . HIS A 1 198 ? 3.383 11.805 -6.324 1.00 59.25 198 HIS A C 1
ATOM 1521 O O . HIS A 1 198 ? 2.971 10.714 -5.932 1.00 59.25 198 HIS A O 1
ATOM 1527 N N . ALA A 1 199 ? 3.246 12.225 -7.580 1.00 62.38 199 ALA A N 1
ATOM 1528 C CA . ALA A 1 199 ? 2.693 11.433 -8.665 1.00 62.38 199 ALA A CA 1
ATOM 1529 C C . ALA A 1 199 ? 3.725 11.342 -9.791 1.00 62.38 199 ALA A C 1
ATOM 1531 O O . ALA A 1 199 ? 4.410 12.324 -10.077 1.00 62.38 199 ALA A O 1
ATOM 1532 N N . GLY A 1 200 ? 3.813 10.166 -10.408 1.00 63.53 200 GLY A N 1
ATOM 1533 C CA . GLY A 1 200 ? 4.474 9.989 -11.694 1.00 63.53 200 GLY A CA 1
ATOM 1534 C C . GLY A 1 200 ? 3.465 10.174 -12.824 1.00 63.53 200 GLY A C 1
ATOM 1535 O O . GLY A 1 200 ? 2.270 9.932 -12.647 1.00 63.53 200 GLY A O 1
ATOM 1536 N N . GLY A 1 201 ? 3.950 10.598 -13.980 1.00 66.38 201 GLY A N 1
ATOM 1537 C CA . GLY A 1 201 ? 3.192 10.640 -15.220 1.00 66.38 201 GLY A CA 1
ATOM 1538 C C . GLY A 1 201 ? 4.139 10.385 -16.381 1.00 66.38 201 GLY A C 1
ATOM 1539 O O . GLY A 1 201 ? 5.336 10.630 -16.264 1.00 66.38 201 GLY A O 1
ATOM 1540 N N . SER A 1 202 ? 3.599 9.882 -17.480 1.00 72.19 202 SER A N 1
ATOM 1541 C CA . SER A 1 202 ? 4.288 9.824 -18.764 1.00 72.19 202 SER A CA 1
ATOM 1542 C C . SER A 1 202 ? 3.516 10.698 -19.739 1.00 72.19 202 SER A C 1
ATOM 1544 O O . SER A 1 202 ? 2.282 10.680 -19.743 1.00 72.19 202 SER A O 1
ATOM 1546 N N . VAL A 1 203 ? 4.230 11.456 -20.554 1.00 75.44 203 VAL A N 1
ATOM 1547 C CA . VAL A 1 203 ? 3.674 12.131 -21.722 1.00 75.44 203 VAL A CA 1
ATOM 1548 C C . VAL A 1 203 ? 4.364 11.540 -22.937 1.00 75.44 203 VAL A C 1
ATOM 1550 O O . VAL A 1 203 ? 5.534 11.192 -22.837 1.00 75.44 203 VAL A O 1
ATOM 1553 N N . VAL A 1 204 ? 3.609 11.362 -24.014 1.00 82.81 204 VAL A N 1
ATOM 1554 C CA . VAL A 1 204 ? 4.129 10.902 -25.296 1.00 82.81 204 VAL A CA 1
ATOM 1555 C C . VAL A 1 204 ? 3.573 11.838 -26.352 1.00 82.81 204 VAL A C 1
ATOM 1557 O O . VAL A 1 204 ? 2.349 11.974 -26.448 1.00 82.81 204 VAL A O 1
ATOM 1560 N N . ASP A 1 205 ? 4.453 12.513 -27.078 1.00 84.38 205 ASP A N 1
ATOM 1561 C CA . ASP A 1 205 ? 4.115 13.427 -28.171 1.00 84.38 205 ASP A CA 1
ATOM 1562 C C . ASP A 1 205 ? 5.318 13.556 -29.114 1.00 84.38 205 ASP A C 1
ATOM 1564 O O . ASP A 1 205 ? 6.406 13.108 -28.783 1.00 84.38 205 ASP A O 1
ATOM 1568 N N . ASP A 1 206 ? 5.129 14.160 -30.278 1.00 86.31 206 ASP A N 1
ATOM 1569 C CA . ASP A 1 206 ? 6.230 14.565 -31.159 1.00 86.31 206 ASP A CA 1
ATOM 1570 C C . ASP A 1 206 ? 6.624 16.004 -30.784 1.00 86.31 206 ASP A C 1
ATOM 1572 O O . ASP A 1 206 ? 6.118 16.976 -31.360 1.00 86.31 206 ASP A O 1
ATOM 1576 N N . PHE A 1 207 ? 7.413 16.167 -29.713 1.00 80.44 207 PHE A N 1
ATOM 1577 C CA . PHE A 1 207 ? 7.684 17.499 -29.161 1.00 80.44 207 PHE A CA 1
ATOM 1578 C C . PHE A 1 207 ? 8.602 18.327 -30.059 1.00 80.44 207 PHE A C 1
ATOM 1580 O O . PHE A 1 207 ? 8.563 19.562 -29.974 1.00 80.44 207 PHE A O 1
ATOM 1587 N N . ASP A 1 208 ? 9.418 17.683 -30.896 1.00 84.50 208 ASP A N 1
ATOM 1588 C CA . ASP A 1 208 ? 10.355 18.353 -31.796 1.00 84.50 208 ASP A CA 1
ATOM 1589 C C . ASP A 1 208 ? 9.936 18.356 -33.280 1.00 84.50 208 ASP A C 1
ATOM 1591 O O . ASP A 1 208 ? 10.487 19.133 -34.070 1.00 84.50 208 ASP A O 1
ATOM 1595 N N . GLY A 1 209 ? 8.879 17.626 -33.636 1.00 91.56 209 GLY A N 1
ATOM 1596 C CA . GLY A 1 209 ? 8.270 17.616 -34.962 1.00 91.56 209 GLY A CA 1
ATOM 1597 C C . GLY A 1 209 ? 8.988 16.722 -35.974 1.00 91.56 209 GLY A C 1
ATOM 1598 O O . GLY A 1 209 ? 8.841 16.961 -37.181 1.00 91.56 209 GLY A O 1
ATOM 1599 N N . ASP A 1 210 ? 9.806 15.761 -35.535 1.00 93.81 210 ASP A N 1
ATOM 1600 C CA . ASP A 1 210 ? 10.576 14.875 -36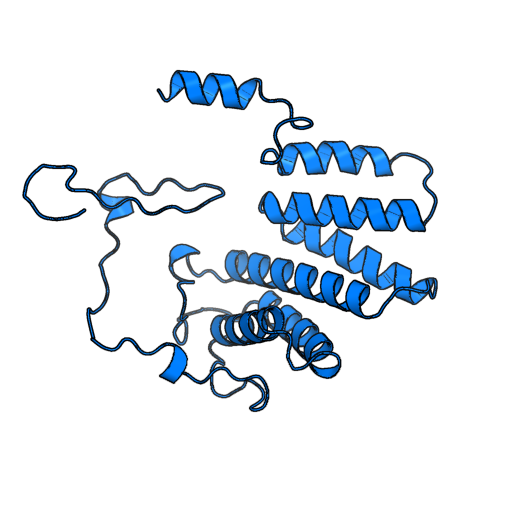.415 1.00 93.81 210 ASP A CA 1
ATOM 1601 C C . ASP A 1 210 ? 9.790 13.635 -36.897 1.00 93.81 210 ASP A C 1
ATOM 1603 O O . ASP A 1 210 ? 10.242 12.901 -37.788 1.00 93.81 210 ASP A O 1
ATOM 1607 N N .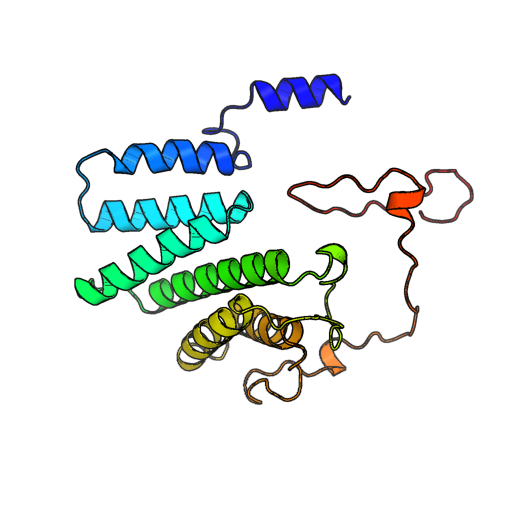 GLY A 1 211 ? 8.565 13.458 -36.390 1.00 91.38 211 GLY A N 1
ATOM 1608 C CA . GLY A 1 211 ? 7.676 12.346 -36.707 1.00 91.38 211 GLY A CA 1
ATOM 1609 C C . GLY A 1 211 ? 7.931 11.081 -35.883 1.00 91.38 211 GLY A C 1
ATOM 1610 O O . GLY A 1 211 ? 7.286 10.057 -36.143 1.00 91.38 211 GLY A O 1
ATOM 1611 N N . LEU A 1 212 ? 8.845 11.125 -34.913 1.00 84.19 212 LEU A N 1
ATOM 1612 C CA . LEU A 1 212 ? 9.009 10.141 -33.852 1.00 84.19 212 LEU A CA 1
ATOM 1613 C C . LEU A 1 212 ? 8.269 10.626 -32.599 1.00 84.19 212 LEU A C 1
ATOM 1615 O O . LEU A 1 212 ? 8.046 11.811 -32.397 1.00 84.19 212 LEU A O 1
ATOM 1619 N N . LEU A 1 213 ? 7.807 9.682 -31.782 1.00 82.38 213 LEU A N 1
ATOM 1620 C CA . LEU A 1 213 ? 7.184 10.012 -30.504 1.00 82.38 213 LEU A CA 1
ATOM 1621 C C . LEU A 1 213 ? 8.256 9.985 -29.416 1.00 82.38 213 LEU A C 1
ATOM 1623 O O . LEU A 1 213 ? 8.936 8.963 -29.270 1.00 82.38 213 LEU A O 1
ATOM 1627 N N . ASP A 1 214 ? 8.350 11.081 -28.673 1.00 74.56 214 ASP A N 1
ATOM 1628 C CA . ASP A 1 214 ? 9.178 11.256 -27.478 1.00 74.56 214 ASP A CA 1
ATOM 1629 C C . ASP A 1 214 ? 8.537 10.641 -26.227 1.00 74.56 214 ASP A C 1
ATOM 1631 O O . ASP A 1 214 ? 7.287 10.679 -26.104 1.00 74.56 214 ASP A O 1
#

Organism: NCBI:txid408172

Secondary structure (DSSP, 8-state):
-HHHHHHHHHH--TTT-TT-HHHHHHHHHGGGGS---HHHHHHHHHHHHHHHHHTT-HHHHHHHHHHHHHHHHHHT----HHHHHHHHHHHHHHHHHHHHHTSSS-GGG-PSSP-S---SS--HHHHHHHHHHHHHHHH-TT-HHHHHHHHHHHHTTT-TTTTS-TTTPPPGGGG--SS--------HHHHT-----SS-------SSSSSS--